Protein AF-A0A8R2A845-F1 (afdb_monomer_lite)

Radius of gyration: 27.06 Å; chains: 1; bounding box: 61×34×102 Å

Foldseek 3Di:
DPPPDDQDLVVLLVVLVVLLVPDDDDDPCRSVVSSLVSLVVNCVRHVDLSSVVSSLVVLLVQLLPDDPPPVVSVVVSLVSVVVCLVVVSDDLVSLLSQLVRHDDPSNVVSLVSSCVSCVPDQVSLLSVLVVCLVVVVPVVSLVSCVVCQLPHDLVSLVVNCVSCLPPPCNVVSVCQQQVDPRRHDPVSCVVCLLSSLVCCVVPPNLVVSVVSLVVNCVVDPDDPVSVVSNVVSVVVVVVVVVVVVVVVVD

Structure (mmCIF, N/CA/C/O backbone):
data_AF-A0A8R2A845-F1
#
_entry.id   AF-A0A8R2A845-F1
#
loop_
_atom_site.group_PDB
_atom_site.id
_atom_site.type_symbol
_atom_site.label_atom_id
_atom_site.label_alt_id
_atom_site.label_comp_id
_atom_site.label_asym_id
_atom_site.label_entity_id
_atom_site.label_seq_id
_atom_site.pdbx_PDB_ins_code
_atom_site.Cartn_x
_atom_site.Cartn_y
_atom_site.Cartn_z
_atom_site.occupancy
_atom_site.B_iso_or_equiv
_atom_site.auth_seq_id
_atom_site.auth_comp_id
_atom_site.auth_asym_id
_atom_site.auth_atom_id
_atom_site.pdbx_PDB_model_num
ATOM 1 N N . MET A 1 1 ? 22.665 -6.013 -47.389 1.00 37.16 1 MET A N 1
ATOM 2 C CA . MET A 1 1 ? 22.831 -7.060 -46.359 1.00 37.16 1 MET A CA 1
ATOM 3 C C . MET A 1 1 ? 21.765 -6.834 -45.305 1.00 37.16 1 MET A C 1
ATOM 5 O O . MET A 1 1 ? 21.746 -5.760 -44.722 1.00 37.16 1 MET A O 1
ATOM 9 N N . SER A 1 2 ? 20.841 -7.778 -45.124 1.00 41.34 2 SER A N 1
ATOM 10 C CA . SER A 1 2 ? 19.852 -7.715 -44.044 1.00 41.34 2 SER A CA 1
ATOM 11 C C . SER A 1 2 ? 20.562 -8.061 -42.739 1.00 41.34 2 SER A C 1
ATOM 13 O O . SER A 1 2 ? 20.781 -9.235 -42.458 1.00 41.34 2 SER A O 1
ATOM 15 N N . THR A 1 3 ? 20.988 -7.061 -41.967 1.00 52.97 3 THR A N 1
ATOM 16 C CA . THR A 1 3 ? 21.419 -7.285 -40.585 1.00 52.97 3 THR A CA 1
ATOM 17 C C . THR A 1 3 ? 20.188 -7.681 -39.781 1.00 52.97 3 THR A C 1
ATOM 19 O O . THR A 1 3 ? 19.410 -6.827 -39.362 1.00 52.97 3 THR A O 1
ATOM 22 N N . THR A 1 4 ? 19.964 -8.983 -39.610 1.00 71.25 4 THR A N 1
ATOM 23 C CA . THR A 1 4 ? 18.983 -9.494 -38.652 1.00 71.25 4 THR A CA 1
ATOM 24 C C . THR A 1 4 ? 19.475 -9.138 -37.259 1.00 71.25 4 THR A C 1
ATOM 26 O O . THR A 1 4 ? 20.394 -9.765 -36.733 1.00 71.25 4 THR A O 1
ATOM 29 N N . PHE A 1 5 ? 18.909 -8.076 -36.694 1.00 76.75 5 PHE A N 1
ATOM 30 C CA . PHE A 1 5 ? 19.154 -7.706 -35.308 1.00 76.75 5 PHE A CA 1
ATOM 31 C C . PHE A 1 5 ? 18.652 -8.816 -34.379 1.00 76.75 5 PHE A C 1
ATOM 33 O O . PHE A 1 5 ? 17.648 -9.468 -34.671 1.00 76.75 5 PHE A O 1
ATOM 40 N N . ASN A 1 6 ? 19.362 -9.040 -33.269 1.00 83.00 6 ASN A N 1
ATOM 41 C CA . ASN A 1 6 ? 18.957 -10.040 -32.287 1.00 83.00 6 ASN A CA 1
ATOM 42 C C . ASN A 1 6 ? 17.625 -9.619 -31.646 1.00 83.00 6 ASN A C 1
ATOM 44 O O . ASN A 1 6 ? 17.501 -8.490 -31.172 1.00 83.00 6 ASN A O 1
ATOM 48 N N . MET A 1 7 ? 16.644 -10.520 -31.649 1.00 89.31 7 MET A N 1
ATOM 49 C CA . MET A 1 7 ? 15.300 -10.276 -31.120 1.00 89.31 7 MET A CA 1
ATOM 50 C C . MET A 1 7 ? 15.120 -10.756 -29.671 1.00 89.31 7 MET A C 1
ATOM 52 O O . MET A 1 7 ? 14.047 -10.568 -29.109 1.00 89.31 7 MET A O 1
ATOM 56 N N . ASP A 1 8 ? 16.139 -11.370 -29.060 1.00 91.75 8 ASP A N 1
ATOM 57 C CA . ASP A 1 8 ? 16.085 -11.873 -27.682 1.00 91.75 8 ASP A CA 1
ATOM 58 C C . ASP A 1 8 ? 16.252 -10.732 -26.652 1.00 91.75 8 ASP A C 1
ATOM 60 O O . ASP A 1 8 ? 17.321 -10.109 -26.596 1.00 91.75 8 ASP A O 1
ATOM 64 N N . PRO A 1 9 ? 15.250 -10.462 -25.790 1.00 92.50 9 PRO A N 1
ATOM 65 C CA . PRO A 1 9 ? 15.367 -9.478 -24.715 1.00 92.50 9 PRO A CA 1
ATOM 66 C C . PRO A 1 9 ? 16.531 -9.739 -23.746 1.00 92.50 9 PRO A C 1
ATOM 68 O O . PRO A 1 9 ? 17.098 -8.790 -23.205 1.00 92.50 9 PRO A O 1
ATOM 71 N N . ASN A 1 10 ? 16.917 -11.000 -23.511 1.00 94.00 10 ASN A N 1
ATOM 72 C CA . ASN A 1 10 ? 18.005 -11.348 -22.585 1.00 94.00 10 ASN A CA 1
ATOM 73 C C . ASN A 1 10 ? 19.375 -10.914 -23.106 1.00 94.00 10 ASN A C 1
ATOM 75 O O . ASN A 1 10 ? 20.225 -10.473 -22.326 1.00 94.00 10 ASN A O 1
ATOM 79 N N . TYR A 1 11 ? 19.578 -11.000 -24.422 1.00 93.94 11 TYR A N 1
ATOM 80 C CA . TYR A 1 11 ? 20.783 -10.498 -25.071 1.00 93.94 11 TYR A CA 1
ATOM 81 C C . TYR A 1 11 ? 20.948 -8.995 -24.820 1.00 93.94 11 TYR A C 1
ATOM 83 O O . TYR A 1 11 ? 21.999 -8.546 -24.359 1.00 93.94 11 TYR A O 1
ATOM 91 N N . TRP A 1 12 ? 19.888 -8.223 -25.068 1.00 94.81 12 TRP A N 1
ATOM 92 C CA . TRP A 1 12 ? 19.902 -6.771 -24.903 1.00 94.81 12 TRP A CA 1
ATOM 93 C C . TRP A 1 12 ? 20.046 -6.329 -23.448 1.00 94.81 12 TRP A C 1
ATOM 95 O O . TRP A 1 12 ? 20.770 -5.377 -23.167 1.00 94.81 12 TRP A O 1
ATOM 105 N N . ASP A 1 13 ? 19.390 -7.029 -22.528 1.00 94.31 13 ASP A N 1
ATOM 106 C CA . ASP A 1 13 ? 19.486 -6.805 -21.084 1.00 94.31 13 ASP A CA 1
ATOM 107 C C . ASP A 1 13 ? 20.910 -7.031 -20.574 1.00 94.31 13 ASP A C 1
ATOM 109 O O . ASP A 1 13 ? 21.488 -6.152 -19.939 1.00 94.31 13 ASP A O 1
ATOM 113 N N . THR A 1 14 ? 21.532 -8.148 -20.961 1.00 93.81 14 THR A N 1
A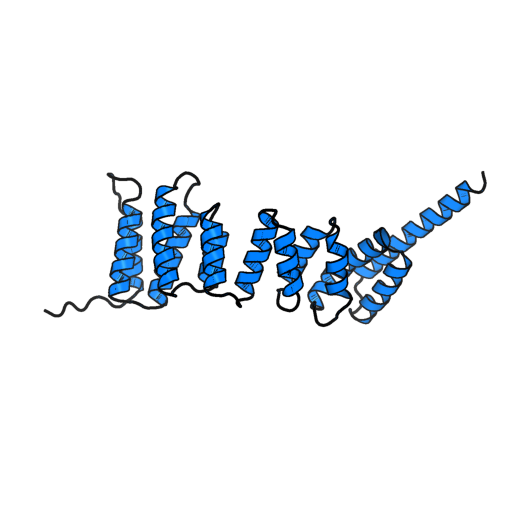TOM 114 C CA . THR A 1 14 ? 22.938 -8.436 -20.635 1.00 93.81 14 THR A CA 1
ATOM 115 C C . THR A 1 14 ? 23.862 -7.349 -21.178 1.00 93.81 14 THR A C 1
ATOM 117 O O . THR A 1 14 ? 24.721 -6.837 -20.460 1.00 93.81 14 THR A O 1
ATOM 120 N N . LEU A 1 15 ? 23.661 -6.950 -22.436 1.00 93.44 15 LEU A N 1
ATOM 121 C CA . LEU A 1 15 ? 24.463 -5.915 -23.079 1.00 93.44 15 LEU A CA 1
ATOM 122 C C . LEU A 1 15 ? 24.318 -4.566 -22.361 1.00 93.44 15 LEU A C 1
ATOM 124 O O . LEU A 1 15 ? 25.320 -3.911 -22.089 1.00 93.44 15 LEU A O 1
ATOM 128 N N . ALA A 1 16 ? 23.098 -4.167 -21.999 1.00 93.00 16 ALA A N 1
ATOM 129 C CA . ALA A 1 16 ? 22.850 -2.926 -21.273 1.00 93.00 16 ALA A CA 1
ATOM 130 C C . ALA A 1 16 ? 23.401 -2.952 -19.839 1.00 93.00 16 ALA A C 1
ATOM 132 O O . ALA A 1 16 ? 23.890 -1.931 -19.355 1.00 93.00 16 ALA A O 1
ATOM 133 N N . ILE A 1 17 ? 23.332 -4.095 -19.152 1.00 92.50 17 ILE A N 1
ATOM 134 C CA . ILE A 1 17 ? 23.880 -4.265 -17.801 1.00 92.50 17 ILE A CA 1
ATOM 135 C C . ILE A 1 17 ? 25.410 -4.194 -17.820 1.00 92.50 17 ILE A C 1
ATOM 137 O O . ILE A 1 17 ? 25.988 -3.563 -16.938 1.00 92.50 17 ILE A O 1
ATOM 141 N N . ASN A 1 18 ? 26.073 -4.770 -18.824 1.00 91.62 18 ASN A N 1
ATOM 142 C CA . ASN A 1 18 ? 27.533 -4.715 -18.933 1.00 91.62 18 ASN A CA 1
ATOM 143 C C . ASN A 1 18 ? 28.055 -3.270 -18.992 1.00 91.62 18 ASN A C 1
ATOM 145 O O . ASN A 1 18 ? 29.038 -2.955 -18.326 1.00 91.62 18 ASN A O 1
ATOM 149 N N . GLU A 1 19 ? 27.340 -2.365 -19.672 1.00 89.81 19 GLU A N 1
ATOM 150 C CA . GLU A 1 19 ? 27.679 -0.932 -19.716 1.00 89.81 19 GLU A CA 1
ATOM 151 C C . GLU A 1 19 ? 27.693 -0.270 -18.322 1.00 89.81 19 GLU A C 1
ATOM 153 O O . GLU A 1 19 ? 28.377 0.734 -18.122 1.00 89.81 19 GLU A O 1
ATOM 158 N N . LEU A 1 20 ? 26.957 -0.813 -17.337 1.00 85.75 20 LEU A N 1
ATOM 159 C CA . LEU A 1 20 ? 26.978 -0.304 -15.960 1.00 85.75 20 LEU A CA 1
ATOM 160 C C . LEU A 1 20 ? 28.299 -0.604 -15.245 1.00 85.75 20 LEU A C 1
ATOM 162 O O . LEU A 1 20 ? 28.740 0.203 -14.422 1.00 85.75 20 LEU A O 1
ATOM 166 N N . PHE A 1 21 ? 28.912 -1.746 -15.558 1.00 82.75 21 PHE A N 1
ATOM 167 C CA . PHE A 1 21 ? 30.092 -2.279 -14.875 1.00 82.75 21 PHE A CA 1
ATOM 168 C C . PHE A 1 21 ? 31.396 -2.061 -15.643 1.00 82.75 21 PHE A C 1
ATOM 170 O O . PHE A 1 21 ? 32.467 -2.348 -15.109 1.00 82.75 21 PHE A O 1
ATOM 177 N N . GLU A 1 22 ? 31.333 -1.533 -16.867 1.00 77.81 22 GLU A N 1
ATOM 178 C CA . GLU A 1 22 ? 32.538 -1.152 -17.593 1.00 77.81 22 GLU A CA 1
ATOM 179 C C . GLU A 1 22 ? 33.336 -0.089 -16.817 1.00 77.81 22 GLU A C 1
ATOM 181 O O . GLU A 1 22 ? 32.774 0.936 -16.406 1.00 77.81 22 GLU A O 1
ATOM 186 N N . PRO A 1 23 ? 34.655 -0.276 -16.634 1.00 69.81 23 PRO A N 1
ATOM 187 C CA . PRO A 1 23 ? 35.500 0.735 -16.020 1.00 69.81 23 PRO A CA 1
ATOM 188 C C . PRO A 1 23 ? 35.608 1.949 -16.953 1.00 69.81 23 PRO A C 1
ATOM 190 O O . PRO A 1 23 ? 36.359 1.939 -17.924 1.00 69.81 23 PRO A O 1
ATOM 193 N N . ASN A 1 24 ? 34.852 3.011 -16.663 1.00 61.06 24 ASN A N 1
ATOM 194 C CA . ASN A 1 24 ? 34.999 4.310 -17.320 1.00 61.06 24 ASN A CA 1
ATOM 195 C C . ASN A 1 24 ? 35.570 5.328 -16.331 1.00 61.06 24 ASN A C 1
ATOM 197 O O . ASN A 1 24 ? 35.021 5.550 -15.255 1.00 61.06 24 ASN A O 1
ATOM 201 N N . PHE A 1 25 ? 36.666 5.973 -16.730 1.00 56.97 25 PHE A N 1
ATOM 202 C CA . PHE A 1 25 ? 37.476 6.833 -15.861 1.00 56.97 25 PHE A CA 1
ATOM 203 C C . PHE A 1 25 ? 37.201 8.338 -16.027 1.00 56.97 25 PHE A C 1
ATOM 205 O O . PHE A 1 25 ? 37.890 9.147 -15.415 1.00 56.97 25 PHE A O 1
ATOM 212 N N . THR A 1 26 ? 36.235 8.737 -16.866 1.00 63.75 26 THR A N 1
ATOM 213 C CA . THR A 1 26 ? 36.212 10.113 -17.407 1.00 63.75 26 THR A CA 1
ATOM 214 C C . THR A 1 26 ? 35.042 10.989 -16.945 1.00 63.75 26 THR A C 1
ATOM 216 O O . THR A 1 26 ? 35.249 12.183 -16.753 1.00 63.75 26 THR A O 1
ATOM 219 N N . TYR A 1 27 ? 33.831 10.449 -16.733 1.00 67.38 27 TYR A N 1
ATOM 220 C CA . TYR A 1 27 ? 32.652 11.260 -16.371 1.00 67.38 27 TYR A CA 1
ATOM 221 C C . TYR A 1 27 ? 31.721 10.572 -15.357 1.00 67.38 27 TYR A C 1
ATOM 223 O O . TYR A 1 27 ? 31.360 9.406 -15.558 1.00 67.38 27 TYR A O 1
ATOM 231 N N . PRO A 1 28 ? 31.247 11.290 -14.315 1.00 68.12 28 PRO A N 1
ATOM 232 C CA . PRO A 1 28 ? 30.206 10.790 -13.420 1.00 68.12 28 PRO A CA 1
ATOM 233 C C . PRO A 1 28 ? 28.950 10.375 -14.202 1.00 68.12 28 PRO A C 1
ATOM 235 O O . PRO A 1 28 ? 28.486 11.105 -15.073 1.00 68.12 28 PRO A O 1
ATOM 238 N N . ASN A 1 29 ? 28.372 9.216 -13.873 1.00 77.69 29 ASN A N 1
ATOM 239 C CA . ASN A 1 29 ? 27.140 8.664 -14.467 1.00 77.69 29 ASN A CA 1
ATOM 240 C C . ASN A 1 29 ? 27.208 8.227 -15.946 1.00 77.69 29 ASN A C 1
ATOM 242 O O . ASN A 1 29 ? 26.183 7.799 -16.480 1.00 77.69 29 ASN A O 1
ATOM 246 N N . MET A 1 30 ? 28.372 8.258 -16.608 1.00 82.94 30 MET A N 1
ATOM 247 C CA . MET A 1 30 ? 28.499 7.850 -18.021 1.00 82.94 30 MET A CA 1
ATOM 248 C C . MET A 1 30 ? 28.005 6.419 -18.273 1.00 82.94 30 MET A C 1
ATOM 250 O O . MET A 1 30 ? 27.293 6.163 -19.241 1.00 82.94 30 MET A O 1
ATOM 254 N N . ASN A 1 31 ? 28.315 5.502 -17.358 1.00 87.19 31 ASN A N 1
ATOM 255 C CA . ASN A 1 31 ? 27.866 4.109 -17.409 1.00 87.19 31 ASN A CA 1
ATOM 256 C C . ASN A 1 31 ? 26.335 3.988 -17.417 1.00 87.19 31 ASN A C 1
ATOM 258 O O . ASN A 1 31 ? 25.767 3.160 -18.124 1.00 87.19 31 ASN A O 1
ATOM 262 N N . ILE A 1 32 ? 25.645 4.866 -16.685 1.00 87.38 32 ILE A N 1
ATOM 263 C CA . ILE A 1 32 ? 24.180 4.892 -16.638 1.00 87.38 32 ILE A CA 1
ATOM 264 C C . ILE A 1 32 ? 23.626 5.406 -17.962 1.00 87.38 32 ILE A C 1
ATOM 266 O O . ILE A 1 32 ? 22.699 4.813 -18.498 1.00 87.38 32 ILE A O 1
ATOM 270 N N . ILE A 1 33 ? 24.217 6.460 -18.528 1.00 87.75 33 ILE A N 1
ATOM 271 C CA . ILE A 1 33 ? 23.816 6.984 -19.841 1.00 87.75 33 ILE A CA 1
ATOM 272 C C . ILE A 1 33 ? 23.993 5.914 -20.924 1.00 87.75 33 ILE A C 1
ATOM 274 O O . ILE A 1 33 ? 23.087 5.707 -21.731 1.00 87.75 33 ILE A O 1
ATOM 278 N N . LYS A 1 34 ? 25.123 5.199 -20.923 1.00 89.12 34 LYS A N 1
ATOM 279 C CA . LYS A 1 34 ? 25.381 4.091 -21.851 1.00 89.12 34 LYS A CA 1
ATOM 280 C C . LYS A 1 34 ? 24.360 2.967 -21.679 1.00 89.12 34 LYS A C 1
ATOM 282 O O . LYS A 1 34 ? 23.721 2.581 -22.653 1.00 89.12 34 LYS A O 1
ATOM 287 N N . CYS A 1 35 ? 24.124 2.523 -20.445 1.00 91.62 35 CYS A N 1
ATOM 288 C CA . CYS A 1 35 ? 23.104 1.527 -20.117 1.00 91.62 35 CYS A CA 1
ATOM 289 C C . CYS A 1 35 ? 21.711 1.935 -20.632 1.00 91.62 35 CYS A C 1
ATOM 291 O O . CYS A 1 35 ? 21.065 1.184 -21.362 1.00 91.62 35 CYS A O 1
ATOM 293 N N . LEU A 1 36 ? 21.276 3.163 -20.330 1.00 90.88 36 LEU A N 1
ATOM 294 C CA . LEU A 1 36 ? 20.016 3.734 -20.812 1.00 90.88 36 LEU A CA 1
ATOM 295 C C . LEU A 1 36 ? 19.948 3.761 -22.342 1.00 90.88 36 LEU A C 1
ATOM 297 O O . LEU A 1 36 ? 18.925 3.406 -22.923 1.00 90.88 36 LEU A O 1
ATOM 301 N N . SER A 1 37 ? 21.035 4.166 -23.000 1.00 91.06 37 SER A N 1
ATOM 302 C CA . SER A 1 37 ? 21.136 4.197 -24.459 1.00 91.06 37 SER A CA 1
ATOM 303 C C . SER A 1 37 ? 20.963 2.803 -25.066 1.00 91.06 37 SER A C 1
ATOM 305 O O . SER A 1 37 ? 20.208 2.642 -26.024 1.00 91.06 37 SER A O 1
ATOM 307 N N . ARG A 1 38 ? 21.570 1.769 -24.466 1.00 93.75 38 ARG A N 1
ATOM 308 C CA . ARG A 1 38 ? 21.403 0.377 -24.910 1.00 93.75 38 ARG A CA 1
ATOM 309 C C . ARG A 1 38 ? 19.982 -0.129 -24.744 1.00 93.75 38 ARG A C 1
ATOM 311 O O . ARG A 1 38 ? 19.465 -0.730 -25.679 1.00 93.75 38 ARG A O 1
ATOM 318 N N . TYR A 1 39 ? 19.329 0.162 -23.620 1.00 94.44 39 TYR A N 1
ATOM 319 C CA . TYR A 1 39 ? 17.913 -0.167 -23.449 1.00 94.44 39 TYR A CA 1
ATOM 320 C C . TYR A 1 39 ? 17.028 0.554 -24.466 1.00 94.44 39 TYR A C 1
ATOM 322 O O . TYR A 1 39 ? 16.158 -0.067 -25.069 1.00 94.44 39 TYR A O 1
ATOM 330 N N . ASN A 1 40 ? 17.266 1.842 -24.715 1.00 91.38 40 ASN A N 1
ATOM 331 C CA . ASN A 1 40 ? 16.509 2.589 -25.717 1.00 91.38 40 ASN A CA 1
ATOM 332 C C . ASN A 1 40 ? 16.720 2.027 -27.129 1.00 91.38 40 ASN A C 1
ATOM 334 O O . ASN A 1 40 ? 15.749 1.886 -27.866 1.00 91.38 40 ASN A O 1
ATOM 338 N N . ALA A 1 41 ? 17.951 1.656 -27.492 1.00 91.56 41 ALA A N 1
ATOM 339 C CA . ALA A 1 41 ? 18.246 0.994 -28.761 1.00 91.56 41 ALA A CA 1
ATOM 340 C C . ALA A 1 41 ? 17.563 -0.380 -28.861 1.00 91.56 41 ALA A C 1
ATOM 342 O O . ALA A 1 41 ? 16.961 -0.688 -29.887 1.00 91.56 41 ALA A O 1
ATOM 343 N N . ALA A 1 42 ? 17.590 -1.168 -27.783 1.00 92.69 42 ALA A N 1
ATOM 344 C CA . ALA A 1 42 ? 16.895 -2.447 -27.707 1.00 92.69 42 ALA A CA 1
ATOM 345 C C . ALA A 1 42 ? 15.392 -2.281 -27.940 1.00 92.69 42 ALA A C 1
ATOM 347 O O . ALA A 1 42 ? 14.813 -3.018 -28.723 1.00 92.69 42 ALA A O 1
ATOM 348 N N . LEU A 1 43 ? 14.766 -1.270 -27.335 1.00 91.88 43 LEU A N 1
ATOM 349 C CA . LEU A 1 43 ? 13.336 -0.992 -27.485 1.00 91.88 43 LEU A CA 1
ATOM 350 C C . LEU A 1 43 ? 12.930 -0.501 -28.881 1.00 91.88 43 LEU A C 1
ATOM 352 O O . LEU A 1 43 ? 11.745 -0.529 -29.198 1.00 91.88 43 LEU A O 1
ATOM 356 N N . LEU A 1 44 ? 13.872 -0.055 -29.720 1.00 91.12 44 LEU A N 1
ATOM 357 C CA . LEU A 1 44 ? 13.598 0.221 -31.137 1.00 91.12 44 LEU A CA 1
ATOM 358 C C . LEU A 1 44 ? 13.503 -1.064 -31.975 1.00 91.12 44 LEU A C 1
ATOM 360 O O . LEU A 1 44 ? 12.952 -1.031 -33.071 1.00 91.12 44 LEU A O 1
ATOM 364 N N . ILE A 1 45 ? 14.048 -2.174 -31.472 1.00 90.50 45 ILE A N 1
ATOM 365 C CA . ILE A 1 45 ? 14.151 -3.457 -32.179 1.00 90.50 45 ILE A CA 1
ATOM 366 C C . ILE A 1 45 ? 13.179 -4.480 -31.571 1.00 90.50 45 ILE A C 1
ATOM 368 O O . ILE A 1 45 ? 12.447 -5.151 -32.291 1.00 90.50 45 ILE A O 1
ATOM 372 N N . VAL A 1 46 ? 13.145 -4.565 -30.240 1.00 91.06 46 VAL A N 1
ATOM 373 C CA . VAL A 1 46 ? 12.416 -5.542 -29.425 1.00 91.06 46 VAL A CA 1
ATOM 374 C C . VAL A 1 46 ? 11.487 -4.805 -28.448 1.00 91.06 46 VAL A C 1
ATOM 376 O O . VAL A 1 46 ? 11.694 -4.807 -27.234 1.00 91.06 46 VAL A O 1
ATOM 379 N N . ASP A 1 47 ? 10.449 -4.136 -28.966 1.00 89.88 47 ASP A N 1
ATOM 380 C CA . ASP A 1 47 ? 9.426 -3.464 -28.138 1.00 89.88 47 ASP A CA 1
ATOM 381 C C . ASP A 1 47 ? 8.421 -4.471 -27.549 1.00 89.88 47 ASP A C 1
ATOM 383 O O . ASP A 1 47 ? 7.249 -4.526 -27.929 1.00 89.88 47 ASP A O 1
ATOM 387 N N . THR A 1 48 ? 8.883 -5.295 -26.609 1.00 90.31 48 THR A N 1
ATOM 388 C CA . THR A 1 48 ? 8.056 -6.282 -25.903 1.00 90.31 48 THR A CA 1
ATOM 389 C C . THR A 1 48 ? 7.905 -5.929 -24.426 1.00 90.31 48 THR A C 1
ATOM 391 O O . THR A 1 48 ? 8.746 -5.249 -23.834 1.00 90.31 48 THR A O 1
ATOM 394 N N . ASN A 1 49 ? 6.840 -6.428 -23.789 1.00 87.94 49 ASN A N 1
ATOM 395 C CA . ASN A 1 49 ? 6.643 -6.264 -22.343 1.00 87.94 49 ASN A CA 1
ATOM 396 C C . ASN A 1 49 ? 7.806 -6.858 -21.536 1.00 87.94 49 ASN A C 1
ATOM 398 O O . ASN A 1 49 ? 8.177 -6.309 -20.504 1.00 87.94 49 ASN A O 1
ATOM 402 N N . GLU A 1 50 ? 8.407 -7.949 -22.014 1.00 91.69 50 GLU A N 1
ATOM 403 C CA . GLU A 1 50 ? 9.583 -8.547 -21.382 1.00 91.69 50 GLU A CA 1
ATOM 404 C C . GLU A 1 50 ? 10.784 -7.592 -21.397 1.00 91.69 50 GLU A C 1
ATOM 406 O O . GLU A 1 50 ? 11.416 -7.386 -20.359 1.00 91.69 50 GLU A O 1
ATOM 411 N N . MET A 1 51 ? 11.059 -6.949 -22.539 1.00 93.31 51 MET A N 1
ATOM 412 C CA . MET A 1 51 ? 12.151 -5.980 -22.655 1.00 93.31 51 MET A CA 1
ATOM 413 C C . MET A 1 51 ? 11.922 -4.760 -21.752 1.00 93.31 51 MET A C 1
ATOM 415 O O . MET A 1 51 ? 12.842 -4.309 -21.065 1.00 93.31 51 MET A O 1
ATOM 419 N N . TRP A 1 52 ? 10.682 -4.264 -21.678 1.00 91.31 52 TRP A N 1
ATOM 420 C CA . TRP A 1 52 ? 10.310 -3.198 -20.743 1.00 91.31 52 TRP A CA 1
ATOM 421 C C . TRP A 1 52 ? 10.473 -3.616 -19.282 1.00 91.31 52 TRP A C 1
ATOM 423 O O . TRP A 1 52 ? 11.030 -2.848 -18.501 1.00 91.31 52 TRP A O 1
ATOM 433 N N . ASN A 1 53 ? 10.049 -4.824 -18.906 1.00 90.38 53 ASN A N 1
ATOM 434 C CA . ASN A 1 53 ? 10.203 -5.327 -17.540 1.00 90.38 53 ASN A CA 1
ATOM 435 C C . ASN A 1 53 ? 11.679 -5.371 -17.128 1.00 90.38 53 ASN A C 1
ATOM 437 O O . ASN A 1 53 ? 12.022 -4.928 -16.031 1.00 90.38 53 ASN A O 1
ATOM 441 N N . LYS A 1 54 ? 12.561 -5.858 -18.008 1.00 92.75 54 LYS A N 1
ATOM 442 C CA . LYS A 1 54 ? 14.016 -5.892 -17.785 1.00 92.75 54 LYS A CA 1
ATOM 443 C C . LYS A 1 54 ? 14.588 -4.488 -17.600 1.00 92.75 54 LYS A C 1
ATOM 445 O O . LYS A 1 54 ? 15.217 -4.200 -16.579 1.00 92.75 54 LYS A O 1
ATOM 450 N N . TYR A 1 55 ? 14.256 -3.587 -18.524 1.00 92.56 55 TYR A N 1
ATOM 451 C CA . TYR A 1 55 ? 14.664 -2.187 -18.467 1.00 92.56 55 TYR A CA 1
ATOM 452 C C . TYR A 1 55 ? 14.245 -1.514 -17.154 1.00 92.56 55 TYR A C 1
ATOM 454 O O . TYR A 1 55 ? 15.080 -0.968 -16.430 1.00 92.56 55 TYR A O 1
ATOM 462 N N . LEU A 1 56 ? 12.962 -1.601 -16.804 1.00 90.50 56 LEU A N 1
ATOM 463 C CA . LEU A 1 56 ? 12.396 -0.970 -15.612 1.00 90.50 56 LEU A CA 1
ATOM 464 C C . LEU A 1 56 ? 12.930 -1.587 -14.320 1.00 90.50 56 LEU A C 1
ATOM 466 O O . LEU A 1 56 ? 13.205 -0.857 -13.370 1.00 90.50 56 LEU A O 1
ATOM 470 N N . THR A 1 57 ? 13.140 -2.905 -14.288 1.00 90.88 57 THR A N 1
ATOM 471 C CA . THR A 1 57 ? 13.753 -3.587 -13.139 1.00 90.88 57 THR A CA 1
ATOM 472 C C . THR A 1 57 ? 15.155 -3.050 -12.874 1.00 90.88 57 THR A C 1
ATOM 474 O O . THR A 1 57 ? 15.503 -2.759 -11.728 1.00 90.88 57 THR A O 1
ATOM 477 N N . THR A 1 58 ? 15.954 -2.865 -13.925 1.00 91.12 58 THR A N 1
ATOM 478 C CA . THR A 1 58 ? 17.289 -2.270 -13.800 1.00 91.12 58 THR A CA 1
ATOM 479 C C . THR A 1 58 ? 17.213 -0.818 -13.331 1.00 91.12 58 THR A C 1
ATOM 481 O O . THR A 1 58 ? 17.964 -0.428 -12.437 1.00 91.12 58 THR A O 1
ATOM 484 N N . MET A 1 59 ? 16.264 -0.028 -13.845 1.00 90.69 59 MET A N 1
ATOM 485 C CA . MET A 1 59 ? 16.069 1.355 -13.395 1.00 90.69 59 MET A CA 1
ATOM 486 C C . MET A 1 59 ? 15.707 1.446 -11.912 1.00 90.69 59 MET A C 1
ATOM 488 O O . MET A 1 59 ? 16.269 2.281 -11.204 1.00 90.69 59 MET A O 1
ATOM 492 N N . VAL A 1 60 ? 14.826 0.572 -11.415 1.00 87.44 60 VAL A N 1
ATOM 493 C CA . VAL A 1 60 ? 14.469 0.572 -9.990 1.00 87.44 60 VAL A CA 1
ATOM 494 C C . VAL A 1 60 ? 15.680 0.224 -9.130 1.00 87.44 60 VAL A C 1
ATOM 496 O O . VAL A 1 60 ? 15.958 0.949 -8.181 1.00 87.44 60 VAL A O 1
ATOM 499 N N . LYS A 1 61 ? 16.465 -0.799 -9.498 1.00 87.50 61 LYS A N 1
ATOM 500 C CA . LYS A 1 61 ? 17.712 -1.136 -8.784 1.00 87.50 61 LYS A CA 1
ATOM 501 C C . LYS A 1 61 ? 18.671 0.054 -8.710 1.00 87.50 61 LYS A C 1
ATOM 503 O O . LYS A 1 61 ? 19.275 0.298 -7.668 1.00 87.50 61 LYS A O 1
ATOM 508 N N . LEU A 1 62 ? 18.804 0.811 -9.801 1.00 87.00 62 LEU A N 1
ATOM 509 C CA . LEU A 1 62 ? 19.656 1.999 -9.833 1.00 87.00 62 LEU A CA 1
ATOM 510 C C . LEU A 1 62 ? 19.143 3.122 -8.921 1.00 87.00 62 LEU A C 1
ATOM 512 O O . LEU A 1 62 ? 19.973 3.815 -8.333 1.00 87.00 62 LEU A O 1
ATOM 516 N N . ILE A 1 63 ? 17.820 3.286 -8.791 1.00 86.12 63 ILE A N 1
ATOM 517 C CA . ILE A 1 63 ? 17.196 4.230 -7.849 1.00 86.12 63 ILE A CA 1
ATOM 518 C C . ILE A 1 63 ? 17.431 3.775 -6.407 1.00 86.12 63 ILE A C 1
ATOM 520 O O . ILE A 1 63 ? 17.900 4.572 -5.601 1.00 86.12 63 ILE A O 1
ATOM 524 N N . SER A 1 64 ? 17.163 2.506 -6.085 1.00 82.69 64 SER A N 1
ATOM 525 C CA . SER A 1 64 ? 17.332 1.961 -4.729 1.00 82.69 64 SER A CA 1
ATOM 526 C C . SER A 1 64 ? 18.769 2.096 -4.224 1.00 82.69 64 SER A C 1
ATOM 528 O O . SER A 1 64 ? 18.993 2.366 -3.046 1.00 82.69 64 SER A O 1
ATOM 530 N N . ASN A 1 65 ? 19.742 1.930 -5.123 1.00 80.75 65 ASN A N 1
ATOM 531 C CA . ASN A 1 65 ? 21.166 2.038 -4.812 1.00 80.75 65 ASN A CA 1
ATOM 532 C C . ASN A 1 65 ? 21.687 3.482 -4.831 1.00 80.75 65 ASN A C 1
ATOM 534 O O . ASN A 1 65 ? 22.856 3.703 -4.520 1.00 80.75 65 ASN A O 1
ATOM 538 N N . ALA A 1 66 ? 20.880 4.460 -5.251 1.00 75.88 66 ALA A N 1
ATOM 539 C CA . ALA A 1 66 ? 21.325 5.841 -5.330 1.00 75.88 66 ALA A CA 1
ATOM 540 C C . ALA A 1 66 ? 21.349 6.498 -3.946 1.00 75.88 66 ALA A C 1
ATOM 542 O O . ALA A 1 66 ? 20.353 6.524 -3.217 1.00 75.88 66 ALA A O 1
ATOM 543 N N . GLY A 1 67 ? 22.498 7.073 -3.591 1.00 66.31 67 GLY A N 1
ATOM 544 C CA . GLY A 1 67 ? 22.609 7.938 -2.422 1.00 66.31 67 GLY A CA 1
ATOM 545 C C . GLY A 1 67 ? 21.773 9.213 -2.585 1.00 66.31 67 GLY A C 1
ATOM 546 O O . GLY A 1 67 ? 21.479 9.651 -3.696 1.00 66.31 67 GLY A O 1
ATOM 547 N N . ILE A 1 68 ? 21.434 9.860 -1.466 1.00 60.44 68 ILE A N 1
ATOM 548 C CA . ILE A 1 68 ? 20.644 11.111 -1.442 1.00 60.44 68 ILE A CA 1
ATOM 549 C C . ILE A 1 68 ? 21.328 12.237 -2.251 1.00 60.44 68 ILE A C 1
ATOM 551 O O . ILE A 1 68 ? 20.662 13.132 -2.762 1.00 60.44 68 ILE A O 1
ATOM 555 N N . THR A 1 69 ? 22.652 12.178 -2.409 1.00 60.44 69 THR A N 1
ATOM 556 C CA . THR A 1 69 ? 23.468 13.162 -3.134 1.00 60.44 69 THR A CA 1
ATOM 557 C C . THR A 1 69 ? 23.550 12.917 -4.647 1.00 60.44 69 THR A C 1
ATOM 559 O O . THR A 1 69 ? 24.036 13.779 -5.378 1.00 60.44 69 THR A O 1
ATOM 562 N N . GLU A 1 70 ? 23.037 11.795 -5.164 1.00 78.25 70 GLU A N 1
ATOM 563 C CA . GLU A 1 70 ? 23.131 11.422 -6.585 1.00 78.25 70 GLU A CA 1
ATOM 564 C C . GLU A 1 70 ? 21.993 12.019 -7.443 1.00 78.25 70 GLU A C 1
ATOM 566 O O . GLU A 1 70 ? 21.402 11.354 -8.296 1.00 78.25 70 GLU A O 1
ATOM 571 N N . ILE A 1 71 ? 21.682 13.305 -7.241 1.00 76.56 71 ILE A N 1
ATOM 572 C CA . ILE A 1 71 ? 20.529 13.998 -7.852 1.00 76.56 71 ILE A CA 1
ATOM 573 C C . ILE A 1 71 ? 20.544 13.910 -9.386 1.00 76.56 71 ILE A C 1
ATOM 575 O O . ILE A 1 71 ? 19.517 13.642 -10.006 1.00 76.56 71 ILE A O 1
ATOM 579 N N . HIS A 1 72 ? 21.710 14.082 -10.013 1.00 76.75 72 HIS A N 1
ATOM 580 C CA . HIS A 1 72 ? 21.846 14.032 -11.474 1.00 76.75 72 HIS A CA 1
ATOM 581 C C . HIS A 1 72 ? 21.536 12.643 -12.049 1.00 76.75 72 HIS A C 1
ATOM 583 O O . HIS A 1 72 ? 20.858 12.526 -13.069 1.00 76.75 72 HIS A O 1
ATOM 589 N N . LYS A 1 73 ? 21.980 11.578 -11.372 1.00 81.81 73 LYS A N 1
ATOM 590 C CA . LYS A 1 73 ? 21.659 10.194 -11.742 1.00 81.81 73 LYS A CA 1
ATOM 591 C C . LYS A 1 73 ? 20.162 9.940 -11.632 1.00 81.81 73 LYS A C 1
ATOM 593 O O . LYS A 1 73 ? 19.551 9.405 -12.554 1.00 81.81 73 LYS A O 1
ATOM 598 N N . LEU A 1 74 ? 19.574 10.365 -10.519 1.00 84.00 74 LEU A N 1
ATOM 599 C CA . LEU A 1 74 ? 18.144 10.249 -10.270 1.00 84.00 74 LEU A CA 1
ATOM 600 C C . LEU A 1 74 ? 17.318 11.002 -11.327 1.00 84.00 74 LEU A C 1
ATOM 602 O O . LEU A 1 74 ? 16.326 10.464 -11.816 1.00 84.00 74 LEU A O 1
ATOM 606 N N . ALA A 1 75 ? 17.754 12.190 -11.756 1.00 85.94 75 ALA A N 1
ATOM 607 C CA . ALA A 1 75 ? 17.103 12.942 -12.828 1.00 85.94 75 ALA A CA 1
ATOM 608 C C . ALA A 1 75 ? 17.125 12.193 -14.175 1.00 85.94 75 ALA A C 1
ATOM 610 O O . ALA A 1 75 ? 16.087 12.083 -14.829 1.00 85.94 75 ALA A O 1
ATOM 611 N N . LEU A 1 76 ? 18.270 11.617 -14.565 1.00 84.75 76 LEU A N 1
ATOM 612 C CA . LEU A 1 76 ? 18.397 10.829 -15.803 1.00 84.75 76 LEU A CA 1
ATOM 613 C C . LEU A 1 76 ? 17.471 9.604 -15.809 1.00 84.75 76 LEU A C 1
ATOM 615 O O . LEU A 1 76 ? 16.784 9.328 -16.799 1.00 84.75 76 LEU A O 1
ATOM 619 N N . ILE A 1 77 ? 17.417 8.883 -14.686 1.00 87.62 77 ILE A N 1
ATOM 620 C CA . ILE A 1 77 ? 16.554 7.707 -14.545 1.00 87.62 77 ILE A CA 1
ATOM 621 C C . ILE A 1 77 ? 15.074 8.125 -14.556 1.00 87.62 77 ILE A C 1
ATOM 623 O O . ILE A 1 77 ? 14.259 7.489 -15.225 1.00 87.62 77 ILE A O 1
ATOM 627 N N . LYS A 1 78 ? 14.717 9.236 -13.896 1.00 90.25 78 LYS A N 1
ATOM 628 C CA . LYS A 1 78 ? 13.344 9.763 -13.894 1.00 90.25 78 LYS A CA 1
ATOM 629 C C . LYS A 1 78 ? 12.849 10.096 -15.301 1.00 90.25 78 LYS A C 1
ATOM 631 O O . LYS A 1 78 ? 11.728 9.723 -15.637 1.00 90.25 78 LYS A O 1
ATOM 636 N N . VAL A 1 79 ? 13.665 10.753 -16.132 1.00 88.62 79 VAL A N 1
ATOM 637 C CA . VAL A 1 79 ? 13.309 11.060 -17.534 1.00 88.62 79 VAL A CA 1
ATOM 638 C C . VAL A 1 79 ? 13.005 9.778 -18.310 1.00 88.62 79 VAL A C 1
ATOM 640 O O . VAL A 1 79 ? 12.006 9.695 -19.022 1.00 88.62 79 VAL A O 1
ATOM 643 N N . SER A 1 80 ? 13.827 8.752 -18.117 1.00 86.94 80 SER A N 1
ATOM 644 C CA . SER A 1 80 ? 13.653 7.449 -18.759 1.00 86.94 80 SER A CA 1
ATOM 645 C C . SER A 1 80 ? 12.338 6.767 -18.359 1.00 86.94 80 SER A C 1
ATOM 647 O O . SER A 1 80 ? 11.583 6.295 -19.211 1.00 86.94 80 SER A O 1
ATOM 649 N N . ILE A 1 81 ? 12.010 6.780 -17.065 1.00 92.06 81 ILE A N 1
ATOM 650 C CA . ILE A 1 81 ? 10.749 6.234 -16.544 1.00 92.06 81 ILE A CA 1
ATOM 651 C C . ILE A 1 81 ? 9.551 7.054 -17.030 1.00 92.06 81 ILE A C 1
ATOM 653 O O . ILE A 1 81 ? 8.521 6.484 -17.386 1.00 92.06 81 ILE A O 1
ATOM 657 N N . HIS A 1 82 ? 9.678 8.380 -17.104 1.00 93.12 82 HIS A N 1
ATOM 658 C CA . HIS A 1 82 ? 8.629 9.244 -17.640 1.00 93.12 82 HIS A CA 1
ATOM 659 C C . HIS A 1 82 ? 8.296 8.894 -19.097 1.00 93.12 82 HIS A C 1
ATOM 661 O O . HIS A 1 82 ? 7.125 8.815 -19.468 1.00 93.12 82 HIS A O 1
ATOM 667 N N . CYS A 1 83 ? 9.308 8.602 -19.920 1.00 89.00 83 CYS A N 1
ATOM 668 C CA . CYS A 1 83 ? 9.094 8.107 -21.280 1.00 89.00 83 CYS A CA 1
ATOM 6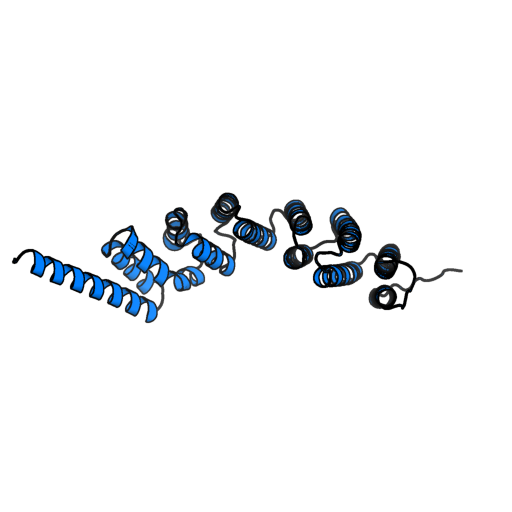69 C C . CYS A 1 83 ? 8.317 6.779 -21.290 1.00 89.00 83 CYS A C 1
ATOM 671 O O . CYS A 1 83 ? 7.401 6.613 -22.096 1.00 89.00 83 CYS A O 1
ATOM 673 N N . ALA A 1 84 ? 8.633 5.852 -20.379 1.00 91.50 84 ALA A N 1
ATOM 674 C CA . ALA A 1 84 ? 7.895 4.594 -20.229 1.00 91.50 84 ALA A CA 1
ATOM 675 C C . ALA A 1 84 ? 6.427 4.821 -19.817 1.00 91.50 84 ALA A C 1
ATOM 677 O O . ALA A 1 84 ? 5.523 4.179 -20.360 1.00 91.50 84 ALA A O 1
ATOM 678 N N . HIS A 1 85 ? 6.182 5.768 -18.903 1.00 94.06 85 HIS A N 1
ATOM 679 C CA . HIS A 1 85 ? 4.841 6.208 -18.510 1.00 94.06 85 HIS A CA 1
ATOM 680 C C . HIS A 1 85 ? 4.061 6.751 -19.714 1.00 94.06 85 HIS A C 1
ATOM 682 O O . HIS A 1 85 ? 2.971 6.260 -20.003 1.00 94.06 85 HIS A O 1
ATOM 688 N N . LYS A 1 86 ? 4.630 7.700 -20.473 1.00 93.50 86 LYS A N 1
ATOM 689 C CA . LYS A 1 86 ? 3.958 8.293 -21.643 1.00 93.50 86 LYS A CA 1
ATOM 690 C C . LYS A 1 86 ? 3.684 7.282 -22.757 1.00 93.50 86 LYS A C 1
ATOM 692 O O . LYS A 1 86 ? 2.692 7.415 -23.467 1.00 93.50 86 LYS A O 1
ATOM 697 N N . 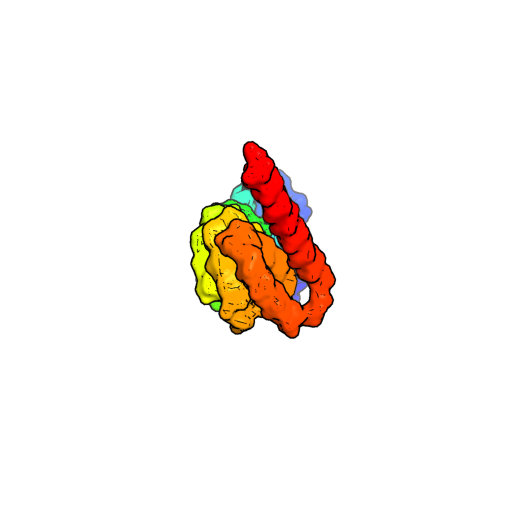LYS A 1 87 ? 4.494 6.225 -22.861 1.00 90.31 87 LYS A N 1
ATOM 698 C CA . LYS A 1 87 ? 4.253 5.082 -23.758 1.00 90.31 87 LYS A CA 1
ATOM 699 C C . LYS A 1 87 ? 3.271 4.037 -23.203 1.00 90.31 87 LYS A C 1
ATOM 701 O O . LYS A 1 87 ? 3.030 3.040 -23.877 1.00 90.31 87 LYS A O 1
ATOM 706 N N . LYS A 1 88 ? 2.710 4.239 -22.002 1.00 92.06 88 LYS A N 1
ATOM 707 C CA . LYS A 1 88 ? 1.799 3.308 -21.303 1.00 92.06 88 LYS A CA 1
ATOM 708 C C . LYS A 1 88 ? 2.398 1.913 -21.069 1.00 92.06 88 LYS A C 1
ATOM 710 O O . LYS A 1 88 ? 1.695 0.910 -21.137 1.00 92.06 88 LYS A O 1
ATOM 715 N N . LYS A 1 89 ? 3.705 1.841 -20.804 1.00 92.25 89 LYS A N 1
ATOM 716 C CA . LYS A 1 89 ? 4.429 0.572 -20.582 1.00 92.25 89 LYS A CA 1
ATOM 717 C C . LYS A 1 89 ? 4.616 0.237 -19.099 1.00 92.25 89 LYS A C 1
ATOM 719 O O . LYS A 1 89 ? 4.968 -0.887 -18.758 1.00 92.25 89 LYS A O 1
ATOM 724 N N . LEU A 1 90 ? 4.360 1.195 -18.206 1.00 92.69 90 LEU A N 1
ATOM 725 C CA . LEU A 1 90 ? 4.362 0.961 -16.763 1.00 92.69 90 LEU A CA 1
ATOM 726 C C . LEU A 1 90 ? 3.072 0.254 -16.339 1.00 92.69 90 LEU A C 1
ATOM 728 O O . LEU A 1 90 ? 1.975 0.645 -16.732 1.00 92.69 90 LEU A O 1
ATOM 732 N N . THR A 1 91 ? 3.213 -0.763 -15.496 1.00 92.44 91 THR A N 1
ATOM 733 C CA . THR A 1 91 ? 2.097 -1.491 -14.872 1.00 92.44 91 THR A CA 1
ATOM 734 C C . THR A 1 91 ? 1.940 -1.001 -13.433 1.00 92.44 91 THR A C 1
ATOM 736 O O . THR A 1 91 ? 2.877 -0.391 -12.904 1.00 92.44 91 THR A O 1
ATOM 739 N N . PRO A 1 92 ? 0.824 -1.293 -12.746 1.00 94.69 92 PRO A N 1
ATOM 740 C CA . PRO A 1 92 ? 0.677 -0.908 -11.345 1.00 94.69 92 PRO A CA 1
ATOM 741 C C . PRO A 1 92 ? 1.817 -1.445 -10.468 1.00 94.69 92 PRO A C 1
ATOM 743 O O . PRO A 1 92 ? 2.360 -0.713 -9.649 1.00 94.69 92 PRO A O 1
ATOM 746 N N . SER A 1 93 ? 2.268 -2.684 -10.699 1.00 92.56 93 SER A N 1
ATOM 747 C CA . SER A 1 93 ? 3.400 -3.265 -9.964 1.00 92.56 93 SER A CA 1
ATOM 748 C C . SER A 1 93 ? 4.699 -2.472 -10.155 1.00 92.56 93 SER A C 1
ATOM 750 O O . SER A 1 93 ? 5.440 -2.287 -9.192 1.00 92.56 93 SER A O 1
ATOM 752 N N . HIS A 1 94 ? 4.962 -1.960 -11.366 1.00 92.31 94 HIS A N 1
ATOM 753 C CA . HIS A 1 94 ? 6.118 -1.095 -11.618 1.00 92.31 94 HIS A CA 1
ATOM 754 C C . HIS A 1 94 ? 6.033 0.205 -10.814 1.00 92.31 94 HIS A C 1
ATOM 756 O O . HIS A 1 94 ? 6.998 0.568 -10.145 1.00 92.31 94 HIS A O 1
ATOM 762 N N . TYR A 1 95 ? 4.878 0.877 -10.836 1.00 95.62 95 TYR A N 1
ATOM 763 C CA . TYR A 1 95 ? 4.666 2.108 -10.072 1.00 95.62 95 TYR A CA 1
ATOM 764 C C . TYR A 1 95 ? 4.843 1.901 -8.575 1.00 95.62 95 TYR A C 1
ATOM 766 O O . TYR A 1 95 ? 5.567 2.655 -7.934 1.00 95.62 95 TYR A O 1
ATOM 774 N N . ILE A 1 96 ? 4.237 0.851 -8.024 1.00 94.81 96 ILE A N 1
ATOM 775 C CA . ILE A 1 96 ? 4.349 0.517 -6.602 1.00 94.81 96 ILE A CA 1
ATOM 776 C C . ILE A 1 96 ? 5.820 0.319 -6.219 1.00 94.81 96 ILE A C 1
ATOM 778 O O . ILE A 1 96 ? 6.285 0.869 -5.221 1.00 94.81 96 ILE A O 1
ATOM 782 N N . HIS A 1 97 ? 6.578 -0.416 -7.037 1.00 92.38 97 HIS A N 1
ATOM 783 C CA . HIS A 1 97 ? 7.996 -0.641 -6.781 1.00 92.38 97 HIS A CA 1
ATOM 784 C C . HIS A 1 97 ? 8.808 0.661 -6.859 1.00 92.38 97 HIS A C 1
ATOM 786 O O . HIS A 1 97 ? 9.652 0.909 -6.001 1.00 92.38 97 HIS A O 1
ATOM 792 N N . LEU A 1 98 ? 8.516 1.529 -7.829 1.00 93.44 98 LEU A N 1
ATOM 793 C CA . LEU A 1 98 ? 9.136 2.849 -7.956 1.00 93.44 98 LEU A CA 1
ATOM 794 C C . LEU A 1 98 ? 8.833 3.763 -6.760 1.00 93.44 98 LEU A C 1
ATOM 796 O O . LEU A 1 98 ? 9.738 4.417 -6.242 1.00 93.44 98 LEU A O 1
ATOM 800 N N . ILE A 1 99 ? 7.587 3.790 -6.288 1.00 94.00 99 ILE A N 1
ATOM 801 C CA . ILE A 1 99 ? 7.160 4.608 -5.147 1.00 94.00 99 ILE A CA 1
ATOM 802 C C . ILE A 1 99 ? 7.895 4.171 -3.875 1.00 94.00 99 ILE A C 1
ATOM 804 O O . ILE A 1 99 ? 8.469 5.011 -3.190 1.00 94.00 99 ILE A O 1
ATOM 808 N N . TYR A 1 100 ? 7.968 2.867 -3.593 1.00 90.94 100 TYR A N 1
ATOM 809 C CA . TYR A 1 100 ? 8.638 2.368 -2.385 1.00 90.94 100 TYR A CA 1
ATOM 810 C C . TYR A 1 100 ? 10.165 2.514 -2.391 1.00 90.94 100 TYR A C 1
ATOM 812 O O . TYR A 1 100 ? 10.773 2.521 -1.322 1.00 90.94 100 TYR A O 1
ATOM 820 N N . ASN A 1 101 ? 10.788 2.621 -3.566 1.00 89.19 101 ASN A N 1
ATOM 821 C CA . ASN A 1 101 ? 12.244 2.729 -3.692 1.00 89.19 101 ASN A CA 1
ATOM 822 C C . ASN A 1 101 ? 12.742 4.158 -3.947 1.00 89.19 101 ASN A C 1
ATOM 824 O O . ASN A 1 101 ? 13.947 4.394 -3.927 1.00 89.19 101 ASN A O 1
ATOM 828 N N . SER A 1 102 ? 11.843 5.112 -4.181 1.00 88.06 102 SER A N 1
ATOM 829 C CA . SER A 1 102 ? 12.184 6.521 -4.390 1.00 88.06 102 SER A CA 1
ATOM 830 C C . SER A 1 102 ? 12.068 7.329 -3.096 1.00 88.06 102 SER A C 1
ATOM 832 O O . SER A 1 102 ? 11.559 6.853 -2.081 1.00 88.06 102 SER A O 1
ATOM 834 N N . LYS A 1 103 ? 12.573 8.568 -3.117 1.00 84.25 103 LYS A N 1
ATOM 835 C CA . LYS A 1 103 ? 12.458 9.519 -2.003 1.00 84.25 103 LYS A CA 1
ATOM 836 C C . LYS A 1 103 ? 12.146 10.923 -2.518 1.00 84.25 103 LYS A C 1
ATOM 838 O O . LYS A 1 103 ? 12.530 11.287 -3.631 1.00 84.25 103 LYS A O 1
ATOM 843 N N . GLY A 1 104 ? 11.529 11.737 -1.663 1.00 85.19 104 GLY A N 1
ATOM 844 C CA . GLY A 1 104 ? 11.304 13.162 -1.915 1.00 85.19 104 GLY A CA 1
ATOM 845 C C . GLY A 1 104 ? 10.358 13.423 -3.089 1.00 85.19 104 GLY A C 1
ATOM 846 O O . GLY A 1 104 ? 9.361 12.722 -3.256 1.00 85.19 104 GLY A O 1
ATOM 847 N N . SER A 1 105 ? 10.674 14.435 -3.903 1.00 86.44 105 SER A N 1
ATOM 848 C CA . SER A 1 105 ? 9.837 14.857 -5.036 1.00 86.44 105 SER A CA 1
ATOM 849 C C . SER A 1 105 ? 9.597 13.743 -6.051 1.00 86.44 105 SER A C 1
ATOM 851 O O . SER A 1 105 ? 8.479 13.589 -6.520 1.00 86.44 105 SER A O 1
ATOM 853 N N . MET A 1 106 ? 10.598 12.898 -6.306 1.00 88.94 106 MET A N 1
ATOM 854 C CA . MET A 1 106 ? 10.472 11.778 -7.241 1.00 88.94 106 MET A CA 1
ATOM 855 C C . MET A 1 106 ? 9.336 10.817 -6.867 1.00 88.94 106 MET A C 1
ATOM 857 O O . MET A 1 106 ? 8.639 10.317 -7.747 1.00 88.94 106 MET A O 1
ATOM 861 N N . THR A 1 107 ? 9.138 10.563 -5.573 1.00 92.06 107 THR A N 1
ATOM 862 C CA . THR A 1 107 ? 8.052 9.697 -5.103 1.00 92.06 107 THR A CA 1
ATOM 863 C C . THR A 1 107 ? 6.686 10.309 -5.388 1.00 92.06 107 THR A C 1
ATOM 865 O O . THR A 1 107 ? 5.774 9.578 -5.767 1.00 92.06 107 THR A O 1
ATOM 868 N N . LEU A 1 108 ? 6.558 11.635 -5.252 1.00 92.81 108 LEU A N 1
ATOM 869 C CA . LEU A 1 108 ? 5.334 12.361 -5.604 1.00 92.81 108 LEU A CA 1
ATOM 870 C C . LEU A 1 108 ? 5.037 12.224 -7.096 1.00 92.81 108 LEU A C 1
ATOM 872 O O . LEU A 1 108 ? 3.938 11.822 -7.452 1.00 92.81 108 LEU A O 1
ATOM 876 N N . ASP A 1 109 ? 6.036 12.442 -7.955 1.00 94.31 109 ASP A N 1
ATOM 877 C CA . ASP A 1 109 ? 5.852 12.309 -9.404 1.00 94.31 109 ASP A CA 1
ATOM 878 C C . ASP A 1 109 ? 5.379 10.902 -9.796 1.00 94.31 109 ASP A C 1
ATOM 880 O O . ASP A 1 109 ? 4.460 10.742 -10.595 1.00 94.31 109 ASP A O 1
ATOM 884 N N . PHE A 1 110 ? 5.999 9.859 -9.231 1.00 95.81 110 PHE A N 1
ATOM 885 C CA . PHE A 1 110 ? 5.613 8.480 -9.528 1.00 95.81 110 PHE A CA 1
ATOM 886 C C . PHE A 1 110 ? 4.217 8.138 -9.016 1.00 95.81 110 PHE A C 1
ATOM 888 O O . PHE A 1 110 ? 3.512 7.372 -9.674 1.00 95.81 110 PHE A O 1
ATOM 895 N N . LEU A 1 111 ? 3.820 8.695 -7.872 1.00 96.69 111 LEU A N 1
ATOM 896 C CA . LEU A 1 111 ? 2.474 8.534 -7.341 1.00 96.69 111 LEU A CA 1
ATOM 897 C C . LEU A 1 111 ? 1.440 9.227 -8.235 1.00 96.69 111 LEU A C 1
ATOM 899 O O . LEU A 1 111 ? 0.453 8.594 -8.607 1.00 96.69 111 LEU A O 1
ATOM 903 N N . ASP A 1 112 ? 1.694 10.470 -8.643 1.00 96.44 112 ASP A N 1
ATOM 904 C CA . ASP A 1 112 ? 0.805 11.231 -9.524 1.00 96.44 112 ASP A CA 1
ATOM 905 C C . ASP A 1 112 ? 0.626 10.519 -10.872 1.00 96.44 112 ASP A C 1
ATOM 907 O O . ASP A 1 112 ? -0.499 10.316 -11.329 1.00 96.44 112 ASP A O 1
ATOM 911 N N . TRP A 1 113 ? 1.717 10.029 -11.473 1.00 97.56 113 TRP A N 1
ATOM 912 C CA . TRP A 1 113 ? 1.651 9.255 -12.718 1.00 97.56 113 TRP A CA 1
ATOM 913 C C . TRP A 1 113 ? 0.900 7.931 -12.556 1.00 97.56 113 TRP A C 1
ATOM 915 O O . TRP A 1 113 ? 0.242 7.482 -13.495 1.00 97.56 113 TRP A O 1
ATOM 925 N N . ALA A 1 114 ? 1.009 7.282 -11.393 1.00 97.69 114 ALA A N 1
ATOM 926 C CA . ALA A 1 114 ? 0.292 6.043 -11.117 1.00 97.69 114 ALA A CA 1
ATOM 927 C C . ALA A 1 114 ? -1.217 6.283 -11.000 1.00 97.69 114 ALA A C 1
ATOM 929 O O . ALA A 1 114 ? -1.996 5.511 -11.556 1.00 97.69 114 ALA A O 1
ATOM 930 N N . ILE A 1 115 ? -1.621 7.357 -10.313 1.00 96.81 115 ILE A N 1
ATOM 931 C CA . ILE A 1 115 ? -3.025 7.762 -10.163 1.00 96.81 115 ILE A CA 1
ATOM 932 C C . ILE A 1 115 ? -3.611 8.169 -11.520 1.00 96.81 115 ILE A C 1
ATOM 934 O O . ILE A 1 115 ? -4.720 7.754 -11.845 1.00 96.81 115 ILE A O 1
ATOM 938 N N . GLU A 1 116 ? -2.858 8.917 -12.334 1.00 96.50 116 GLU A N 1
ATOM 939 C CA . GLU A 1 116 ? -3.256 9.287 -13.699 1.00 96.50 116 GLU A CA 1
ATOM 940 C C . GLU A 1 116 ? -3.479 8.044 -14.576 1.00 96.50 116 GLU A C 1
ATOM 942 O O . GLU A 1 116 ? -4.493 7.933 -15.265 1.00 96.50 116 GLU A O 1
ATOM 947 N N . ALA A 1 117 ? -2.538 7.095 -14.555 1.00 97.00 117 ALA A N 1
ATOM 948 C CA . ALA A 1 117 ? -2.578 5.924 -15.429 1.00 97.00 117 ALA A CA 1
ATOM 949 C C . ALA A 1 117 ? -3.570 4.845 -14.962 1.00 97.00 117 ALA A C 1
ATOM 951 O O . ALA A 1 117 ? -4.149 4.144 -15.794 1.00 97.00 117 ALA A O 1
ATOM 952 N N . TYR A 1 118 ? -3.753 4.694 -13.648 1.00 96.81 118 TYR A N 1
ATOM 953 C CA . TYR A 1 118 ? -4.533 3.620 -13.031 1.00 96.81 118 TYR A CA 1
ATOM 954 C C . TYR A 1 118 ? -5.437 4.134 -11.894 1.00 96.81 118 TYR A C 1
ATOM 956 O O . TYR A 1 118 ? -5.324 3.665 -10.758 1.00 96.81 118 TYR A O 1
ATOM 964 N N . PRO A 1 119 ? -6.392 5.041 -12.179 1.00 93.88 119 PRO A N 1
ATOM 965 C CA . PRO A 1 119 ? -7.219 5.687 -11.150 1.00 93.88 119 PRO A CA 1
ATOM 966 C C . PRO A 1 119 ? -8.109 4.711 -10.365 1.00 93.88 119 PRO A C 1
ATOM 968 O O . PRO A 1 119 ? -8.500 4.991 -9.235 1.00 93.88 119 PRO A O 1
ATOM 971 N N . ASN A 1 120 ? -8.414 3.550 -10.951 1.00 92.62 120 ASN A N 1
ATOM 972 C CA . ASN A 1 120 ? -9.283 2.534 -10.358 1.00 92.62 120 ASN A CA 1
ATOM 973 C C . ASN A 1 120 ? -8.520 1.324 -9.785 1.00 92.62 120 ASN A C 1
ATOM 975 O O . ASN A 1 120 ? -9.162 0.408 -9.273 1.00 92.62 120 ASN A O 1
ATOM 979 N N . ASP A 1 121 ? -7.181 1.274 -9.870 1.00 96.50 121 ASP A N 1
ATOM 980 C CA . ASP A 1 121 ? -6.416 0.155 -9.299 1.00 96.50 121 ASP A CA 1
ATOM 981 C C . ASP A 1 121 ? -6.336 0.306 -7.773 1.00 96.50 121 ASP A C 1
ATOM 983 O O . ASP A 1 121 ? -5.739 1.246 -7.241 1.00 96.50 121 ASP A O 1
ATOM 987 N N . THR A 1 122 ? -6.930 -0.650 -7.057 1.00 95.25 122 THR A N 1
ATOM 988 C CA . THR A 1 122 ? -6.971 -0.659 -5.590 1.00 95.25 122 THR A CA 1
ATOM 989 C C . THR A 1 122 ? -5.580 -0.589 -4.966 1.00 95.25 122 THR A C 1
ATOM 991 O O . THR A 1 12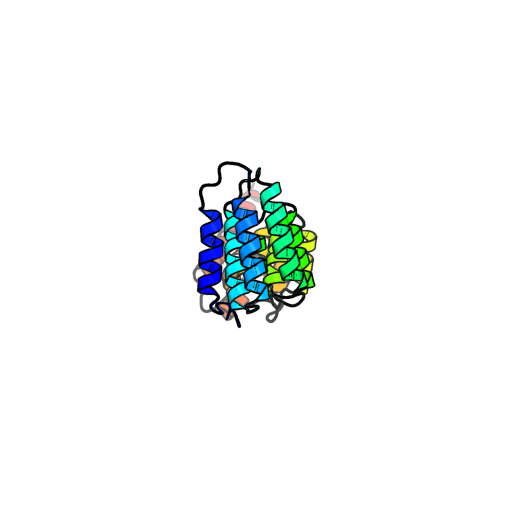2 ? -5.400 0.094 -3.966 1.00 95.25 122 THR A O 1
ATOM 994 N N . ARG A 1 123 ? -4.560 -1.229 -5.547 1.00 96.62 123 ARG A N 1
ATOM 995 C CA . ARG A 1 123 ? -3.211 -1.223 -4.963 1.00 96.62 123 ARG A CA 1
ATOM 996 C C . ARG A 1 123 ? -2.574 0.160 -5.060 1.00 96.62 123 ARG A C 1
ATOM 998 O O . ARG A 1 123 ? -1.889 0.571 -4.128 1.00 96.62 123 ARG A O 1
ATOM 1005 N N . ILE A 1 124 ? -2.817 0.889 -6.153 1.00 97.62 124 ILE A N 1
ATOM 1006 C CA . ILE A 1 124 ? -2.366 2.283 -6.295 1.00 97.62 124 ILE A CA 1
ATOM 1007 C C . ILE A 1 124 ? -3.072 3.181 -5.281 1.00 97.62 124 ILE A C 1
ATOM 1009 O O . ILE A 1 124 ? -2.413 3.978 -4.612 1.00 97.62 124 ILE A O 1
ATOM 1013 N N . LEU A 1 125 ? -4.384 3.006 -5.103 1.00 97.06 125 LEU A N 1
ATOM 1014 C CA . LEU A 1 125 ? -5.135 3.703 -4.061 1.00 97.06 125 LEU A CA 1
ATOM 1015 C C . LEU A 1 125 ? -4.548 3.436 -2.665 1.00 97.06 125 LEU A C 1
ATOM 1017 O O . LEU A 1 125 ? -4.334 4.375 -1.901 1.00 97.06 125 LEU A O 1
ATOM 1021 N N . GLU A 1 126 ? -4.266 2.177 -2.325 1.00 97.06 126 GLU A N 1
ATOM 1022 C CA . GLU A 1 126 ? -3.719 1.833 -1.009 1.00 97.06 126 GLU A CA 1
ATOM 1023 C C . GLU A 1 126 ? -2.332 2.440 -0.781 1.00 97.06 126 GLU A C 1
ATOM 1025 O O . GLU A 1 126 ? -2.035 2.931 0.312 1.00 97.06 126 GLU A O 1
ATOM 1030 N N . VAL A 1 127 ? -1.487 2.460 -1.815 1.00 96.69 127 VAL A N 1
ATOM 1031 C CA . VAL A 1 127 ? -0.190 3.144 -1.769 1.00 96.69 127 VAL A CA 1
ATOM 1032 C C . VAL A 1 127 ? -0.366 4.650 -1.574 1.00 96.69 127 VAL A C 1
ATOM 1034 O O . VAL A 1 127 ? 0.342 5.225 -0.749 1.00 96.69 127 VAL A O 1
ATOM 1037 N N . ASN A 1 128 ? -1.329 5.279 -2.255 1.00 96.69 128 ASN A N 1
ATOM 1038 C CA . ASN A 1 128 ? -1.638 6.700 -2.079 1.00 96.69 128 ASN A CA 1
ATOM 1039 C C . ASN A 1 128 ? -2.057 7.010 -0.633 1.00 96.69 128 ASN A C 1
ATOM 1041 O O . ASN A 1 128 ? -1.478 7.888 0.005 1.00 96.69 128 ASN A O 1
ATOM 1045 N N . ILE A 1 129 ? -2.994 6.237 -0.073 1.00 96.88 129 ILE A N 1
ATOM 1046 C CA . ILE A 1 129 ? -3.438 6.405 1.319 1.00 96.88 129 ILE A CA 1
ATOM 1047 C C . ILE A 1 129 ? -2.243 6.269 2.275 1.00 96.88 129 ILE A C 1
ATOM 1049 O O . ILE A 1 129 ? -2.003 7.161 3.089 1.00 96.88 129 ILE A O 1
ATOM 1053 N N . ASN A 1 130 ? -1.440 5.209 2.144 1.00 95.50 130 ASN A N 1
ATOM 1054 C CA . ASN A 1 130 ? -0.257 4.991 2.987 1.00 95.50 130 ASN A CA 1
ATOM 1055 C C . ASN A 1 130 ? 0.771 6.128 2.881 1.00 95.50 130 ASN A C 1
ATOM 1057 O O . ASN A 1 130 ? 1.345 6.562 3.887 1.00 95.50 130 ASN A O 1
ATOM 1061 N N . PHE A 1 131 ? 0.999 6.631 1.670 1.00 94.50 131 PHE A N 1
ATOM 1062 C CA . PHE A 1 131 ? 1.901 7.749 1.431 1.00 94.50 131 PHE A CA 1
ATOM 1063 C C . PHE A 1 131 ? 1.404 9.029 2.117 1.00 94.50 131 PHE A C 1
ATOM 1065 O O . PHE A 1 131 ? 2.182 9.711 2.787 1.00 94.50 131 PHE A O 1
ATOM 1072 N N . LYS A 1 132 ? 0.102 9.325 2.026 1.00 95.12 132 LYS A N 1
ATOM 1073 C CA . LYS A 1 132 ? -0.520 10.489 2.676 1.00 95.12 132 LYS A CA 1
ATOM 1074 C C . LYS A 1 132 ? -0.491 10.399 4.204 1.00 95.12 132 LYS A C 1
ATOM 1076 O O . LYS A 1 132 ? -0.168 11.392 4.855 1.00 95.12 132 LYS A O 1
ATOM 1081 N N . LEU A 1 133 ? -0.693 9.209 4.779 1.00 94.25 133 LEU A N 1
ATOM 1082 C CA . LEU A 1 133 ? -0.502 8.978 6.221 1.00 94.25 133 LEU A CA 1
ATOM 1083 C C . LEU A 1 133 ? 0.941 9.270 6.668 1.00 94.25 133 LEU A C 1
ATOM 1085 O O . LEU A 1 133 ? 1.159 9.848 7.735 1.00 94.25 133 LEU A O 1
ATOM 1089 N N . THR A 1 134 ? 1.927 8.901 5.846 1.00 90.69 134 THR A N 1
ATOM 1090 C CA . THR A 1 134 ? 3.356 9.077 6.157 1.00 90.69 134 THR A CA 1
ATOM 1091 C C . THR A 1 134 ? 3.803 10.537 6.038 1.00 90.69 134 THR A C 1
ATOM 1093 O O . THR A 1 134 ? 4.561 11.017 6.878 1.00 90.69 134 THR A O 1
ATOM 1096 N N . ASN A 1 135 ? 3.293 11.273 5.046 1.00 87.31 135 ASN A N 1
ATOM 1097 C CA . ASN A 1 135 ? 3.633 12.684 4.819 1.00 87.31 135 ASN A CA 1
ATOM 1098 C C . ASN A 1 135 ? 2.816 13.686 5.644 1.00 87.31 135 ASN A C 1
ATOM 1100 O O . ASN A 1 135 ? 2.918 14.885 5.411 1.00 87.31 135 ASN A O 1
ATOM 1104 N N . LYS A 1 136 ? 2.053 13.214 6.638 1.00 84.00 136 LYS A N 1
ATOM 1105 C CA . LYS A 1 136 ? 1.200 14.042 7.511 1.00 84.00 136 LYS A CA 1
ATOM 1106 C C . LYS A 1 136 ? 0.043 14.750 6.787 1.00 84.00 136 LYS A C 1
ATOM 1108 O O . LYS A 1 136 ? -0.583 15.630 7.368 1.00 84.00 136 LYS A O 1
ATOM 1113 N N . ASP A 1 137 ? -0.324 14.290 5.593 1.00 91.81 137 ASP A N 1
ATOM 1114 C CA . ASP A 1 137 ? -1.553 14.679 4.886 1.00 91.81 137 ASP A CA 1
ATOM 1115 C C . ASP A 1 137 ? -2.742 13.824 5.379 1.00 91.81 137 ASP A C 1
ATOM 1117 O O . ASP A 1 137 ? -3.492 13.225 4.602 1.00 91.81 137 ASP A O 1
ATOM 1121 N N . GLU A 1 138 ? -2.897 13.699 6.698 1.00 93.31 138 GLU A N 1
ATOM 1122 C CA . GLU A 1 138 ? -3.774 12.689 7.306 1.00 93.31 138 GLU A CA 1
ATOM 1123 C C . GLU A 1 138 ? -5.260 12.878 6.982 1.00 93.31 138 GLU A C 1
ATOM 1125 O O . GLU A 1 138 ? -5.985 11.893 6.868 1.00 93.31 138 GLU A O 1
ATOM 1130 N N . LEU A 1 139 ? -5.713 14.120 6.784 1.00 94.50 139 LEU A N 1
ATOM 1131 C CA . LEU A 1 139 ? -7.099 14.409 6.402 1.00 94.50 139 LEU A CA 1
ATOM 1132 C C . LEU A 1 139 ? -7.416 13.881 4.999 1.00 94.50 139 LEU A C 1
ATOM 1134 O O . LEU A 1 139 ? -8.462 13.273 4.795 1.00 94.50 139 LEU A O 1
ATOM 1138 N N . ILE A 1 140 ? -6.486 14.050 4.055 1.00 95.56 140 ILE A N 1
ATOM 1139 C CA . ILE A 1 140 ? -6.634 13.539 2.688 1.00 95.56 140 ILE A CA 1
ATOM 1140 C C . ILE A 1 140 ? -6.618 12.010 2.710 1.00 95.56 140 ILE A C 1
ATOM 1142 O O . ILE A 1 140 ? -7.457 11.373 2.079 1.00 95.56 140 ILE A O 1
ATOM 1146 N N . ALA A 1 141 ? -5.696 11.414 3.473 1.00 96.69 141 ALA A N 1
ATOM 1147 C CA . ALA A 1 141 ? -5.643 9.964 3.637 1.00 96.69 141 ALA A CA 1
ATOM 1148 C C . ALA A 1 141 ? -6.954 9.401 4.205 1.00 96.69 141 ALA A C 1
ATOM 1150 O O . ALA A 1 141 ? -7.433 8.365 3.747 1.00 96.69 141 ALA A O 1
ATOM 1151 N N . TYR A 1 142 ? -7.529 10.088 5.194 1.00 96.88 142 TYR A N 1
ATOM 1152 C CA . TYR A 1 142 ? -8.776 9.692 5.832 1.00 96.88 142 TYR A CA 1
ATOM 1153 C C . TYR A 1 142 ? -9.973 9.755 4.878 1.00 96.88 142 TYR A C 1
ATOM 1155 O O . TYR A 1 142 ? -10.710 8.773 4.803 1.00 96.88 142 TYR A O 1
ATOM 1163 N N . GLU A 1 143 ? -10.162 10.850 4.134 1.00 97.19 143 GLU A N 1
ATOM 1164 C CA . GLU A 1 143 ? -11.281 10.942 3.183 1.00 97.19 143 GLU A CA 1
ATOM 1165 C C . GLU A 1 143 ? -11.137 9.912 2.054 1.00 97.19 143 GLU A C 1
ATOM 1167 O O . GLU A 1 143 ? -12.086 9.179 1.779 1.00 97.19 143 GLU A O 1
ATOM 1172 N N . LEU A 1 144 ? -9.928 9.739 1.500 1.00 96.06 144 LEU A N 1
ATOM 1173 C CA . LEU A 1 144 ? -9.661 8.689 0.509 1.00 96.06 144 LEU A CA 1
ATOM 1174 C C . LEU A 1 144 ? -9.983 7.296 1.053 1.00 96.06 144 LEU A C 1
ATOM 1176 O O . LEU A 1 144 ? -10.583 6.481 0.357 1.00 96.06 144 LEU A O 1
ATOM 1180 N N . PHE A 1 145 ? -9.590 7.003 2.290 1.00 96.75 145 PHE A N 1
ATOM 1181 C CA . PHE A 1 145 ? -9.915 5.732 2.921 1.00 96.75 145 PHE A CA 1
ATOM 1182 C C . PHE A 1 145 ? -11.426 5.562 3.102 1.00 96.75 145 PHE A C 1
ATOM 1184 O O . PHE A 1 145 ? -11.972 4.536 2.711 1.00 96.75 145 PHE A O 1
ATOM 1191 N N . LYS A 1 146 ? -12.107 6.566 3.656 1.00 95.38 146 LYS A N 1
ATOM 1192 C CA . LYS A 1 146 ? -13.547 6.547 3.932 1.00 95.38 146 LYS A CA 1
ATOM 1193 C C . LYS A 1 146 ? -14.374 6.303 2.671 1.00 95.38 146 LYS A C 1
ATOM 1195 O O . LYS A 1 146 ? -15.258 5.454 2.685 1.00 95.38 146 LYS A O 1
ATOM 1200 N N . GLU A 1 147 ? -14.064 6.991 1.577 1.00 94.69 147 GLU A N 1
ATOM 1201 C CA . GLU A 1 147 ? -14.757 6.827 0.290 1.00 94.69 147 GLU A CA 1
ATOM 1202 C C . GLU A 1 147 ? -14.563 5.435 -0.328 1.00 94.69 147 GLU A C 1
ATOM 1204 O O . GLU A 1 147 ? -15.354 4.997 -1.163 1.00 94.69 147 GLU A O 1
ATOM 1209 N N . ASN A 1 148 ? -13.507 4.727 0.072 1.00 95.06 148 ASN A N 1
ATOM 1210 C CA . ASN A 1 148 ? -13.060 3.500 -0.576 1.00 95.06 148 ASN A CA 1
ATOM 1211 C C . ASN A 1 148 ? -12.943 2.308 0.391 1.00 95.06 148 ASN A C 1
ATOM 1213 O O . ASN A 1 148 ? -12.365 1.279 0.039 1.00 95.06 148 ASN A O 1
ATOM 1217 N N . ALA A 1 149 ? -13.508 2.420 1.593 1.00 93.69 149 ALA A N 1
ATOM 1218 C CA . ALA A 1 149 ? -13.323 1.474 2.691 1.00 93.69 149 ALA A CA 1
ATOM 1219 C C . ALA A 1 149 ? -13.730 0.027 2.330 1.00 93.69 149 ALA A C 1
ATOM 1221 O O . ALA A 1 149 ? -13.098 -0.929 2.777 1.00 93.69 149 ALA A O 1
ATOM 1222 N N . TYR A 1 150 ? -14.726 -0.129 1.452 1.00 91.44 150 TYR A N 1
ATOM 1223 C CA . TYR A 1 150 ? -15.260 -1.420 0.997 1.00 91.44 150 TYR A CA 1
ATOM 1224 C C . TYR A 1 150 ? -14.333 -2.200 0.050 1.00 91.44 150 TYR A C 1
ATOM 1226 O O . TYR A 1 150 ? -14.529 -3.398 -0.141 1.00 91.44 150 TYR A O 1
ATOM 1234 N N . LYS A 1 151 ? -13.351 -1.543 -0.586 1.00 91.81 151 LYS A N 1
ATOM 1235 C CA . LYS A 1 151 ? -12.464 -2.184 -1.576 1.00 91.81 151 LYS A CA 1
ATOM 1236 C C . LYS A 1 151 ? -11.014 -2.310 -1.130 1.00 91.81 151 LYS A C 1
ATOM 1238 O O . LYS A 1 151 ? -10.238 -2.948 -1.833 1.00 91.81 151 LYS A O 1
ATOM 1243 N N . VAL A 1 152 ? -10.637 -1.701 -0.009 1.00 93.81 152 VAL A N 1
ATOM 1244 C CA . VAL A 1 152 ? -9.261 -1.759 0.494 1.00 93.81 152 VAL A CA 1
ATOM 1245 C C . VAL A 1 152 ? -8.981 -3.055 1.250 1.00 93.81 152 VAL A C 1
ATOM 1247 O O . VAL A 1 152 ? -9.862 -3.663 1.857 1.00 93.81 152 VAL A O 1
ATOM 1250 N N . SER A 1 153 ? -7.721 -3.473 1.227 1.00 94.00 153 SER A N 1
ATOM 1251 C CA . SER A 1 153 ? -7.244 -4.701 1.843 1.00 94.00 153 SER A CA 1
ATOM 1252 C C . SER A 1 153 ? -7.360 -4.696 3.368 1.00 94.00 153 SER A C 1
ATOM 1254 O O . SER A 1 153 ? -7.289 -3.653 4.030 1.00 94.00 153 SER A O 1
ATOM 1256 N N . SER A 1 154 ? -7.429 -5.901 3.947 1.00 93.00 154 SER A N 1
ATOM 1257 C CA . SER A 1 154 ? -7.347 -6.106 5.398 1.00 93.00 154 SER A CA 1
ATOM 1258 C C . SER A 1 154 ? -6.119 -5.423 6.009 1.00 93.00 154 SER A C 1
ATOM 1260 O O . SER A 1 154 ? -6.174 -4.890 7.114 1.00 93.00 154 SER A O 1
ATOM 1262 N N . THR A 1 155 ? -4.999 -5.415 5.284 1.00 94.00 155 THR A N 1
ATOM 1263 C CA . THR A 1 155 ? -3.751 -4.792 5.731 1.00 94.00 155 THR A CA 1
ATOM 1264 C C . THR A 1 155 ? -3.892 -3.280 5.857 1.00 94.00 155 THR A C 1
ATOM 1266 O O . THR A 1 155 ? -3.504 -2.729 6.890 1.00 94.00 155 THR A O 1
ATOM 1269 N N . LEU A 1 156 ? -4.473 -2.602 4.857 1.00 95.12 156 LEU A N 1
ATOM 1270 C CA . LEU A 1 156 ? -4.649 -1.152 4.927 1.00 95.12 156 LEU A CA 1
ATOM 1271 C C . LEU A 1 156 ? -5.600 -0.755 6.060 1.00 95.12 156 LEU A C 1
ATOM 1273 O O . LEU A 1 156 ? -5.305 0.189 6.791 1.00 95.12 156 LEU A O 1
ATOM 1277 N N . TRP A 1 157 ? -6.688 -1.501 6.261 1.00 95.12 157 TRP A N 1
ATOM 1278 C CA . TRP A 1 157 ? -7.596 -1.295 7.393 1.00 95.12 157 TRP A CA 1
ATOM 1279 C C . TRP A 1 157 ? -6.857 -1.235 8.736 1.00 95.12 157 TRP A C 1
ATOM 1281 O O . TRP A 1 157 ? -7.054 -0.311 9.529 1.00 95.12 157 TRP A O 1
ATOM 1291 N N . LEU A 1 158 ? -5.972 -2.205 8.981 1.00 94.00 158 LEU A N 1
ATOM 1292 C CA . LEU A 1 158 ? -5.195 -2.279 10.219 1.00 94.00 158 LEU A CA 1
ATOM 1293 C C . LEU A 1 158 ? -4.203 -1.115 10.346 1.00 94.00 158 LEU A C 1
ATOM 1295 O O . LEU A 1 158 ? -4.032 -0.580 11.443 1.00 94.00 158 LEU A O 1
ATOM 1299 N N . ILE A 1 159 ? -3.574 -0.695 9.242 1.00 95.06 159 ILE A N 1
ATOM 1300 C CA . ILE A 1 159 ? -2.675 0.470 9.221 1.00 95.06 159 ILE A CA 1
ATOM 1301 C C . ILE A 1 159 ? -3.442 1.742 9.590 1.00 95.06 159 ILE A C 1
ATOM 1303 O O . ILE A 1 159 ? -3.013 2.477 10.482 1.00 95.06 159 ILE A O 1
ATOM 1307 N N . VAL A 1 160 ? -4.586 1.980 8.946 1.00 95.44 160 VAL A N 1
ATOM 1308 C CA . VAL A 1 160 ? -5.427 3.162 9.171 1.00 95.44 160 VAL A CA 1
ATOM 1309 C C . VAL A 1 160 ? -5.894 3.218 10.622 1.00 95.44 160 VAL A C 1
ATOM 1311 O O . VAL A 1 160 ? -5.732 4.241 11.284 1.00 95.44 160 VAL A O 1
ATOM 1314 N N . ILE A 1 161 ? -6.398 2.114 11.171 1.00 93.38 161 ILE A N 1
ATOM 1315 C CA . ILE A 1 161 ? -6.866 2.096 12.562 1.00 93.38 161 ILE A CA 1
ATOM 1316 C C . ILE A 1 161 ? -5.727 2.332 13.540 1.00 93.38 161 ILE A C 1
ATOM 1318 O O . ILE A 1 161 ? -5.869 3.144 14.452 1.00 93.38 161 ILE A O 1
ATOM 1322 N N . LYS A 1 162 ? -4.577 1.685 13.336 1.00 93.19 162 LYS A N 1
ATOM 1323 C CA . LYS A 1 162 ? -3.400 1.920 14.174 1.00 93.19 162 LYS A CA 1
ATOM 1324 C C . LYS A 1 162 ? -2.974 3.389 14.142 1.00 93.19 162 LYS A C 1
ATOM 1326 O O . LYS A 1 162 ? -2.624 3.936 15.185 1.00 93.19 162 LYS A O 1
ATOM 1331 N N . TYR A 1 163 ? -3.019 4.020 12.970 1.00 94.94 163 TYR A N 1
ATOM 1332 C CA . TYR A 1 163 ? -2.675 5.430 12.804 1.00 94.94 163 TYR A CA 1
ATOM 1333 C C . TYR A 1 163 ? -3.654 6.354 13.541 1.00 94.94 163 TYR A C 1
ATOM 1335 O O . TYR A 1 163 ? -3.236 7.277 14.243 1.00 94.94 163 TYR A O 1
ATOM 1343 N N . PHE A 1 164 ? -4.957 6.097 13.411 1.00 94.62 164 PHE A N 1
ATOM 1344 C CA . PHE A 1 164 ? -5.998 6.954 13.973 1.00 94.62 164 PHE A CA 1
ATOM 1345 C C . PHE A 1 164 ? -6.420 6.601 15.398 1.00 94.62 164 PHE A C 1
ATOM 1347 O O . PHE A 1 164 ? -7.179 7.369 15.968 1.00 94.62 164 PHE A O 1
ATOM 1354 N N . LEU A 1 165 ? -5.917 5.527 16.017 1.00 90.69 165 LEU A N 1
ATOM 1355 C CA . LEU A 1 165 ? -6.411 4.996 17.300 1.00 90.69 165 LEU A CA 1
ATOM 1356 C C . LEU A 1 165 ? -6.595 6.047 18.413 1.00 90.69 165 LEU A C 1
ATOM 1358 O O . LEU A 1 165 ? -7.540 5.965 19.194 1.00 90.69 165 LEU A O 1
ATOM 1362 N N . ASN A 1 166 ? -5.703 7.038 18.475 1.00 89.19 166 ASN A N 1
ATOM 1363 C CA . ASN A 1 166 ? -5.722 8.115 19.473 1.00 89.19 166 ASN A CA 1
ATOM 1364 C C . ASN A 1 166 ? -6.150 9.478 18.896 1.00 89.19 166 ASN A C 1
ATOM 1366 O O . ASN A 1 166 ? -5.860 10.517 19.487 1.00 89.19 166 ASN A O 1
ATOM 1370 N N . LYS A 1 167 ? -6.800 9.490 17.732 1.00 92.81 167 LYS A N 1
ATOM 1371 C CA . LYS A 1 167 ? -7.245 10.687 17.010 1.00 92.81 167 LYS A CA 1
ATOM 1372 C C . LYS A 1 167 ? -8.778 10.723 16.909 1.00 92.81 167 LYS A C 1
ATOM 1374 O O . LYS A 1 167 ? -9.404 9.665 16.935 1.00 92.81 167 LYS A O 1
ATOM 1379 N N . PRO A 1 168 ? -9.406 11.904 16.745 1.00 91.38 168 PRO A N 1
ATOM 1380 C CA . PRO A 1 168 ? -10.870 12.033 16.706 1.00 91.38 168 PRO A CA 1
ATOM 1381 C C . PRO A 1 168 ? -11.570 11.152 15.657 1.00 91.38 168 PRO A C 1
ATOM 1383 O O . PRO A 1 168 ? -12.663 10.642 15.900 1.00 91.38 168 PRO A O 1
ATOM 1386 N N . GLN A 1 169 ? -10.925 10.921 14.512 1.00 94.50 169 GLN A N 1
ATOM 1387 C CA . GLN A 1 169 ? -11.466 10.151 13.389 1.00 94.50 169 GLN A CA 1
ATOM 1388 C C . GLN A 1 169 ? -11.728 8.676 13.735 1.00 94.50 169 GLN A C 1
ATOM 1390 O O . GLN A 1 169 ? -12.531 8.030 13.060 1.00 94.50 169 GLN A O 1
ATOM 1395 N N . ILE A 1 170 ? -11.104 8.135 14.791 1.00 94.31 170 ILE A N 1
ATOM 1396 C CA . ILE A 1 170 ? -11.255 6.723 15.168 1.00 94.31 170 ILE A CA 1
ATOM 1397 C C . ILE A 1 170 ? -12.705 6.327 15.438 1.00 94.31 170 ILE A C 1
ATOM 1399 O O . ILE A 1 170 ? -13.096 5.208 15.121 1.00 94.31 170 ILE A O 1
ATOM 1403 N N . TRP A 1 171 ? -13.514 7.252 15.968 1.00 92.38 171 TRP A N 1
ATOM 1404 C CA . TRP A 1 171 ? -14.937 7.023 16.212 1.00 92.38 171 TRP A CA 1
ATOM 1405 C C . TRP A 1 171 ? -15.650 6.607 14.922 1.00 92.38 171 TRP A C 1
ATOM 1407 O O . TRP A 1 171 ? -16.358 5.603 14.891 1.00 92.38 171 TRP A O 1
ATOM 1417 N N . HIS A 1 172 ? -15.408 7.345 13.838 1.00 93.38 172 HIS A N 1
ATOM 1418 C CA . HIS A 1 172 ? -16.018 7.062 12.546 1.00 93.38 172 HIS A CA 1
ATOM 1419 C C . HIS A 1 172 ? -15.461 5.772 11.938 1.00 93.38 172 HIS A C 1
ATOM 1421 O O . HIS A 1 172 ? -16.215 4.963 11.408 1.00 93.38 172 HIS A O 1
ATOM 1427 N N . ILE A 1 173 ? -14.151 5.539 12.063 1.00 94.12 173 ILE A N 1
ATOM 1428 C CA . ILE A 1 173 ? -13.506 4.333 11.530 1.00 94.12 173 ILE A CA 1
ATOM 1429 C C . ILE A 1 173 ? -14.042 3.069 12.212 1.00 94.12 173 ILE A C 1
ATOM 1431 O O . ILE A 1 173 ? -14.349 2.096 11.528 1.00 94.12 173 ILE A O 1
ATOM 1435 N N . PHE A 1 174 ? -14.218 3.082 13.535 1.00 92.94 174 PHE A N 1
ATOM 1436 C CA . PHE A 1 174 ? -14.830 1.957 14.237 1.00 92.94 174 PHE A CA 1
ATOM 1437 C C . PHE A 1 174 ? -16.303 1.768 13.880 1.00 92.94 174 PHE A C 1
ATOM 1439 O O . PHE A 1 174 ? -16.730 0.628 13.717 1.00 92.94 174 PHE A O 1
ATOM 1446 N N . ASN A 1 175 ? -17.065 2.846 13.689 1.00 90.38 175 ASN A N 1
ATOM 1447 C CA . ASN A 1 175 ? -18.444 2.726 13.216 1.00 90.38 175 ASN A CA 1
ATOM 1448 C C . ASN A 1 175 ? -18.519 2.122 11.809 1.00 90.38 175 ASN A C 1
ATOM 1450 O O . ASN A 1 175 ? -19.377 1.284 11.569 1.00 90.38 175 ASN A O 1
ATOM 1454 N N . MET A 1 176 ? -17.608 2.477 10.897 1.00 92.00 176 MET A N 1
ATOM 1455 C CA . MET A 1 176 ? -17.526 1.820 9.586 1.00 92.00 176 MET A CA 1
ATOM 1456 C C . MET A 1 176 ? -17.150 0.339 9.718 1.00 92.00 176 MET A C 1
ATOM 1458 O O . MET A 1 176 ? -17.719 -0.502 9.034 1.00 92.00 176 MET A O 1
ATOM 1462 N N . ALA A 1 177 ? -16.202 0.009 10.601 1.00 91.00 177 ALA A N 1
ATOM 1463 C CA . ALA A 1 177 ? -15.725 -1.361 10.760 1.00 91.00 177 ALA A CA 1
ATOM 1464 C C . ALA A 1 177 ? -16.753 -2.294 11.417 1.00 91.00 177 ALA A C 1
ATOM 1466 O O . ALA A 1 177 ? -16.834 -3.455 11.034 1.00 91.00 177 ALA A O 1
ATOM 1467 N N . PHE A 1 178 ? -17.507 -1.819 12.412 1.00 88.94 178 PHE A N 1
ATOM 1468 C CA . PHE A 1 178 ? -18.391 -2.652 13.239 1.00 88.94 178 PHE A CA 1
ATOM 1469 C C . PHE A 1 178 ? -19.885 -2.342 13.079 1.00 88.94 178 PHE A C 1
ATOM 1471 O O . PHE A 1 178 ? -20.703 -3.135 13.534 1.00 88.94 178 PHE A O 1
ATOM 1478 N N . GLY A 1 179 ? -20.248 -1.217 12.459 1.00 82.38 179 GLY A N 1
ATOM 1479 C CA . GLY A 1 179 ? -21.639 -0.798 12.261 1.00 82.38 179 GLY A CA 1
ATOM 1480 C C . GLY A 1 179 ? -22.258 -1.243 10.935 1.00 82.38 179 GLY A C 1
ATOM 1481 O O . GLY A 1 179 ? -23.472 -1.405 10.877 1.00 82.38 179 GLY A O 1
ATOM 1482 N N . ASP A 1 180 ? -21.452 -1.474 9.894 1.00 79.56 180 ASP A N 1
ATOM 1483 C CA . ASP A 1 180 ? -21.905 -2.007 8.603 1.00 79.56 180 ASP A CA 1
ATOM 1484 C C . ASP A 1 180 ? -21.116 -3.275 8.258 1.00 79.56 180 ASP A C 1
ATOM 1486 O O . ASP A 1 180 ? -19.885 -3.269 8.132 1.00 79.56 180 ASP A O 1
ATOM 1490 N N . GLU A 1 181 ? -21.821 -4.400 8.119 1.00 69.19 181 GLU A N 1
ATOM 1491 C CA . GLU A 1 181 ? -21.169 -5.677 7.862 1.00 69.19 181 GLU A CA 1
ATOM 1492 C C . GLU A 1 181 ? -20.482 -5.753 6.495 1.00 69.19 181 GLU A C 1
ATOM 1494 O O . GLU A 1 181 ? -19.484 -6.466 6.370 1.00 69.19 181 GLU A O 1
ATOM 1499 N N . SER A 1 182 ? -20.965 -4.986 5.515 1.00 79.25 182 SER A N 1
ATOM 1500 C CA . SER A 1 182 ? -20.504 -5.011 4.124 1.00 79.25 182 SER A CA 1
ATOM 1501 C C . SER A 1 182 ? -19.209 -4.230 3.882 1.00 79.25 182 SER A C 1
ATOM 1503 O O . SER A 1 182 ? -18.508 -4.480 2.903 1.00 79.25 182 SER A O 1
ATOM 1505 N N . VAL A 1 183 ? -18.865 -3.306 4.782 1.00 86.75 183 VAL A N 1
ATOM 1506 C CA . VAL A 1 183 ? -17.750 -2.365 4.593 1.00 86.75 183 VAL A CA 1
ATOM 1507 C C . VAL A 1 183 ? -16.410 -2.966 5.008 1.00 86.75 183 VAL A C 1
ATOM 1509 O O . VAL A 1 183 ? -15.382 -2.669 4.403 1.00 86.75 183 VAL A O 1
ATOM 1512 N N . CYS A 1 184 ? -16.399 -3.813 6.038 1.00 87.06 184 CYS A N 1
ATOM 1513 C CA . CYS A 1 184 ? -15.174 -4.349 6.619 1.00 87.06 184 CYS A CA 1
ATOM 1514 C C . CYS A 1 184 ? -15.255 -5.866 6.796 1.00 87.06 184 CYS A C 1
ATOM 1516 O O . CYS A 1 184 ? -16.220 -6.402 7.347 1.00 87.06 184 CYS A O 1
ATOM 1518 N N . CYS A 1 185 ? -14.219 -6.578 6.353 1.00 86.31 185 CYS A N 1
ATOM 1519 C CA . CYS A 1 185 ? -14.205 -8.032 6.404 1.00 86.31 185 CYS A CA 1
ATOM 1520 C C . CYS A 1 185 ? -14.082 -8.566 7.845 1.00 86.31 185 CYS A C 1
ATOM 1522 O O . CYS A 1 185 ? -13.501 -7.942 8.739 1.00 86.31 185 CYS A O 1
ATOM 1524 N N . ASN A 1 186 ? -14.589 -9.782 8.070 1.00 85.12 186 ASN A N 1
ATOM 1525 C CA . ASN A 1 186 ? -14.575 -10.417 9.393 1.00 85.12 186 ASN A CA 1
ATOM 1526 C C . ASN A 1 186 ? -13.161 -10.660 9.935 1.00 85.12 186 ASN A C 1
ATOM 1528 O O . ASN A 1 186 ? -12.961 -10.655 11.147 1.00 85.12 186 ASN A O 1
ATOM 1532 N N . GLU A 1 187 ? -12.169 -10.843 9.061 1.00 86.06 187 GLU A N 1
ATOM 1533 C CA . GLU A 1 187 ? -10.768 -10.993 9.464 1.00 86.06 187 GLU A CA 1
ATOM 1534 C C . GLU A 1 187 ? -10.254 -9.745 10.201 1.00 86.06 187 GLU A C 1
ATOM 1536 O O . GLU A 1 187 ? -9.633 -9.850 11.261 1.00 86.06 187 GLU A O 1
ATOM 1541 N N . VAL A 1 188 ? -10.552 -8.561 9.664 1.00 87.75 188 VAL A N 1
ATOM 1542 C CA . VAL A 1 188 ? -10.173 -7.277 10.256 1.00 87.75 188 VAL A CA 1
ATOM 1543 C C . VAL A 1 188 ? -10.936 -7.049 11.556 1.00 87.75 188 VAL A C 1
ATOM 1545 O O . VAL A 1 188 ? -10.318 -6.779 12.583 1.00 87.75 188 VAL A O 1
ATOM 1548 N N . LYS A 1 189 ? -12.260 -7.249 11.552 1.00 88.31 189 LYS A N 1
ATOM 1549 C CA . LYS A 1 189 ? -13.104 -7.126 12.754 1.00 88.31 189 LYS A CA 1
ATOM 1550 C C . LYS A 1 189 ? -12.598 -7.990 13.908 1.00 88.31 189 LYS A C 1
ATOM 1552 O O . LYS A 1 189 ? -12.497 -7.502 15.029 1.00 88.31 189 LYS A O 1
ATOM 1557 N N . LYS A 1 190 ? -12.224 -9.247 13.634 1.00 86.38 190 LYS A N 1
ATOM 1558 C CA . LYS A 1 190 ? -11.623 -10.156 14.626 1.00 86.38 190 LYS A CA 1
ATOM 1559 C C . LYS A 1 190 ? -10.347 -9.572 15.223 1.00 86.38 190 LYS A C 1
ATOM 1561 O O . LYS A 1 190 ? -10.221 -9.495 16.440 1.00 86.38 190 LYS A O 1
ATOM 1566 N N . LYS A 1 191 ? -9.426 -9.110 14.373 1.00 88.38 191 LYS A N 1
ATOM 1567 C CA . LYS A 1 191 ? -8.143 -8.532 14.806 1.00 88.38 191 LYS A CA 1
ATOM 1568 C C . LYS A 1 191 ? -8.292 -7.249 15.626 1.00 88.38 191 LYS A C 1
ATOM 1570 O O . LYS A 1 191 ? -7.384 -6.930 16.378 1.00 88.38 191 LYS A O 1
ATOM 1575 N N . LEU A 1 192 ? -9.403 -6.531 15.473 1.00 88.88 192 LEU A N 1
ATOM 1576 C CA . LEU A 1 192 ? -9.656 -5.233 16.106 1.00 88.88 192 LEU A CA 1
ATOM 1577 C C . LEU A 1 192 ? -10.645 -5.283 17.269 1.00 88.88 192 LEU A C 1
ATOM 1579 O O . LEU A 1 192 ? -10.871 -4.267 17.927 1.00 88.88 192 LEU A O 1
ATOM 1583 N N . ALA A 1 193 ? -11.286 -6.431 17.489 1.00 89.25 193 ALA A N 1
ATOM 1584 C CA . ALA A 1 193 ? -12.367 -6.585 18.453 1.00 89.25 193 ALA A CA 1
ATOM 1585 C C . ALA A 1 193 ? -11.945 -6.100 19.848 1.00 89.25 193 ALA A C 1
ATOM 1587 O O . ALA A 1 193 ? -12.677 -5.369 20.513 1.00 89.25 193 ALA A O 1
ATOM 1588 N N . LYS A 1 194 ? -10.718 -6.430 20.260 1.00 90.31 194 LYS A N 1
ATOM 1589 C CA . LYS A 1 194 ? -10.144 -5.998 21.534 1.00 90.31 194 LYS A CA 1
ATOM 1590 C C . LYS A 1 194 ? -9.993 -4.478 21.620 1.00 90.31 194 LYS A C 1
ATOM 1592 O O . LYS A 1 194 ? -10.437 -3.876 22.596 1.00 90.31 194 LYS A O 1
ATOM 1597 N N . GLU A 1 195 ? -9.349 -3.862 20.634 1.00 90.81 195 GLU A N 1
ATOM 1598 C CA . GLU A 1 195 ? -9.124 -2.416 20.573 1.00 90.81 195 GLU A CA 1
ATOM 1599 C C . GLU A 1 195 ? -10.451 -1.657 20.580 1.00 90.81 195 GLU A C 1
ATOM 1601 O O . GLU A 1 195 ? -10.573 -0.643 21.268 1.00 90.81 195 GLU A O 1
ATOM 1606 N N . TYR A 1 196 ? -11.459 -2.185 19.885 1.00 92.38 196 TYR A N 1
ATOM 1607 C CA . TYR A 1 196 ? -12.798 -1.617 19.856 1.00 92.38 196 TYR A CA 1
ATOM 1608 C C . TYR A 1 196 ? -13.490 -1.671 21.225 1.00 92.38 196 TYR A C 1
ATOM 1610 O O . TYR A 1 196 ? -13.989 -0.644 21.687 1.00 92.38 196 TYR A O 1
ATOM 1618 N N . LEU A 1 197 ? -13.450 -2.810 21.933 1.00 92.75 197 LEU A N 1
ATOM 1619 C CA . LEU A 1 197 ? -14.005 -2.916 23.292 1.00 92.75 197 LEU A CA 1
ATOM 1620 C C . LEU A 1 197 ? -13.322 -1.959 24.273 1.00 92.75 197 LEU A C 1
ATOM 1622 O O . LEU A 1 197 ? -13.988 -1.276 25.056 1.00 92.75 197 LEU A O 1
ATOM 1626 N N . LEU A 1 198 ? -11.990 -1.877 24.217 1.00 91.81 198 LEU A N 1
ATOM 1627 C CA . LEU A 1 198 ? -11.226 -0.947 25.046 1.00 91.81 198 LEU A CA 1
ATOM 1628 C C . LEU A 1 198 ? -11.613 0.503 24.739 1.00 91.81 198 LEU A C 1
ATOM 1630 O O . LEU A 1 198 ? -11.827 1.293 25.659 1.00 91.81 198 LEU A O 1
ATOM 1634 N N . TRP A 1 199 ? -11.752 0.847 23.460 1.00 93.25 199 TRP A N 1
ATOM 1635 C CA . TRP A 1 199 ? -12.169 2.178 23.046 1.00 93.25 199 TRP A CA 1
ATOM 1636 C C . TRP A 1 199 ? -13.596 2.514 23.505 1.00 93.25 199 TRP A C 1
ATOM 1638 O O . TRP A 1 199 ? -13.797 3.612 24.028 1.00 93.25 199 TRP A O 1
ATOM 1648 N N . LEU A 1 200 ? -14.554 1.586 23.396 1.00 93.19 200 LEU A N 1
ATOM 1649 C CA . LEU A 1 200 ? -15.925 1.769 23.890 1.00 93.19 200 LEU A CA 1
ATOM 1650 C C . LEU A 1 200 ? -15.943 2.015 25.398 1.00 93.19 200 LEU A C 1
ATOM 1652 O O . LEU A 1 200 ? -16.515 3.005 25.846 1.00 93.19 200 LEU A O 1
ATOM 1656 N N . SER A 1 201 ? -15.243 1.181 26.173 1.00 92.31 201 SER A N 1
ATOM 1657 C CA . SER A 1 201 ? -15.197 1.328 27.634 1.00 92.31 201 SER A CA 1
ATOM 1658 C C . SER A 1 201 ? -14.626 2.680 28.083 1.00 92.31 201 SER A C 1
ATOM 1660 O O . SER A 1 201 ? -15.058 3.226 29.093 1.00 92.31 201 SER A O 1
ATOM 1662 N N . LYS A 1 202 ? -13.674 3.236 27.319 1.00 90.31 202 LYS A N 1
ATOM 1663 C CA . LYS A 1 202 ? -13.007 4.504 27.628 1.00 90.31 202 LYS A CA 1
ATOM 1664 C C . LYS A 1 202 ? -13.788 5.736 27.160 1.00 90.31 202 LYS A C 1
ATOM 1666 O O . LYS A 1 202 ? -13.725 6.764 27.824 1.00 90.31 202 LYS A O 1
ATOM 1671 N N . ASN A 1 203 ? -14.449 5.669 26.002 1.00 89.12 203 ASN A N 1
ATOM 1672 C CA . ASN A 1 203 ? -15.014 6.848 25.323 1.00 89.12 203 ASN A CA 1
ATOM 1673 C C . ASN A 1 203 ? -16.549 6.863 25.274 1.00 89.12 203 ASN A C 1
ATOM 1675 O O . ASN A 1 203 ? -17.140 7.863 24.864 1.00 89.12 203 ASN A O 1
ATOM 1679 N N . LYS A 1 204 ? -17.194 5.753 25.631 1.00 89.19 204 LYS A N 1
ATOM 1680 C CA . LYS A 1 204 ? -18.647 5.596 25.703 1.00 89.19 204 LYS A CA 1
ATOM 1681 C C . LYS A 1 204 ? -18.993 5.099 27.105 1.00 89.19 204 LYS A C 1
ATOM 1683 O O . LYS A 1 204 ? -18.762 5.821 28.070 1.00 89.19 204 LYS A O 1
ATOM 1688 N N . SER A 1 205 ? -19.498 3.879 27.239 1.00 91.12 205 SER A N 1
ATOM 1689 C CA . SER A 1 205 ? -19.748 3.243 28.526 1.00 91.12 205 SER A CA 1
ATOM 1690 C C . SER A 1 205 ? -19.266 1.794 28.544 1.00 91.12 205 SER A C 1
ATOM 1692 O O . SER A 1 205 ? -19.094 1.150 27.505 1.00 91.12 205 SER A O 1
ATOM 1694 N N . LEU A 1 206 ? -19.108 1.240 29.749 1.00 92.19 206 LEU A N 1
ATOM 1695 C CA . LEU A 1 206 ? -18.886 -0.196 29.913 1.00 92.19 206 LEU A CA 1
ATOM 1696 C C . LEU A 1 206 ? -20.056 -1.018 29.346 1.00 92.19 206 LEU A C 1
ATOM 1698 O O . LEU A 1 206 ? -19.841 -2.110 28.830 1.00 92.19 206 LEU A O 1
ATOM 1702 N N . ASN A 1 207 ? -21.282 -0.486 29.386 1.00 92.81 207 ASN A N 1
ATOM 1703 C CA . ASN A 1 207 ? -22.451 -1.160 28.825 1.00 92.81 207 ASN A CA 1
ATOM 1704 C C . ASN A 1 207 ? -22.376 -1.283 27.296 1.00 92.81 207 ASN A C 1
ATOM 1706 O O . ASN A 1 207 ? -22.713 -2.328 26.747 1.00 92.81 207 ASN A O 1
ATOM 1710 N N . ASP A 1 208 ? -21.860 -0.261 26.612 1.00 92.31 208 ASP A N 1
ATOM 1711 C CA . ASP A 1 208 ? -21.626 -0.333 25.166 1.00 92.31 208 ASP A CA 1
ATOM 1712 C C . ASP A 1 208 ? -20.585 -1.405 24.829 1.00 92.31 208 ASP A C 1
ATOM 1714 O O . ASP A 1 20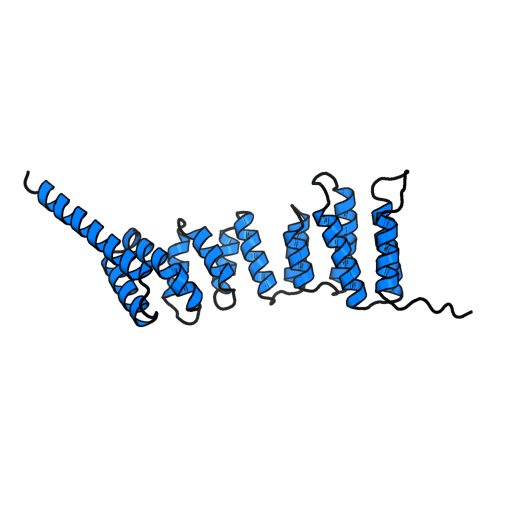8 ? -20.770 -2.178 23.889 1.00 92.31 208 ASP A O 1
ATOM 1718 N N . ALA A 1 209 ? -19.523 -1.512 25.637 1.00 92.06 209 ALA A N 1
ATOM 1719 C CA . ALA A 1 209 ? -18.535 -2.578 25.495 1.00 92.06 209 ALA A CA 1
ATOM 1720 C C . ALA A 1 209 ? -19.151 -3.972 25.728 1.00 92.06 209 ALA A C 1
ATOM 1722 O O . ALA A 1 209 ? -18.871 -4.888 24.958 1.00 92.06 209 ALA A O 1
ATOM 1723 N N . ARG A 1 210 ? -20.039 -4.139 26.721 1.00 92.62 210 ARG A N 1
ATOM 1724 C CA . ARG A 1 210 ? -20.782 -5.398 26.947 1.00 92.62 210 ARG A CA 1
ATOM 1725 C C . ARG A 1 210 ? -21.629 -5.781 25.733 1.00 92.62 210 ARG A C 1
ATOM 1727 O O . ARG A 1 210 ? -21.549 -6.916 25.269 1.00 92.62 210 ARG A O 1
ATOM 1734 N N . ASN A 1 211 ? -22.397 -4.837 25.190 1.00 91.31 211 ASN A N 1
ATOM 1735 C CA . ASN A 1 211 ? -23.253 -5.075 24.025 1.00 91.31 211 ASN A CA 1
ATOM 1736 C C . ASN A 1 211 ? -22.432 -5.468 22.789 1.00 91.31 211 ASN A C 1
ATOM 1738 O O . ASN A 1 211 ? -22.744 -6.454 22.122 1.00 91.31 211 ASN A O 1
ATOM 1742 N N . ALA A 1 212 ? -21.344 -4.742 22.518 1.00 90.19 212 ALA A N 1
ATOM 1743 C CA . ALA A 1 212 ? -20.435 -5.070 21.426 1.00 90.19 212 ALA A CA 1
ATOM 1744 C C . ALA A 1 212 ? -19.768 -6.440 21.625 1.00 90.19 212 ALA A C 1
ATOM 1746 O O . ALA A 1 212 ? -19.669 -7.215 20.677 1.00 90.19 212 ALA A O 1
ATOM 1747 N N . TYR A 1 213 ? -19.351 -6.771 22.851 1.00 90.56 213 TYR A N 1
ATOM 1748 C CA . TYR A 1 213 ? -18.772 -8.073 23.180 1.00 90.56 213 TYR A CA 1
ATOM 1749 C C . TYR A 1 213 ? -19.742 -9.219 22.875 1.00 90.56 213 TYR A C 1
ATOM 1751 O O . TYR A 1 213 ? -19.335 -10.201 22.258 1.00 90.56 213 TYR A O 1
ATOM 1759 N N . LEU A 1 214 ? -21.019 -9.083 23.247 1.00 87.94 214 LEU A N 1
ATOM 1760 C CA . LEU A 1 214 ? -22.042 -10.091 22.957 1.00 87.94 214 LEU A CA 1
ATOM 1761 C C . LEU A 1 214 ? -22.182 -10.326 21.448 1.00 87.94 214 LEU A C 1
ATOM 1763 O O . LEU A 1 214 ? -22.109 -11.470 21.001 1.00 87.94 214 LEU A O 1
ATOM 1767 N N . LEU A 1 215 ? -22.297 -9.258 20.653 1.00 86.00 215 LEU A N 1
ATOM 1768 C CA . LEU A 1 215 ? -22.384 -9.358 19.191 1.00 86.00 215 LEU A CA 1
ATOM 1769 C C . LEU A 1 215 ? -21.137 -10.025 18.591 1.00 86.00 215 LEU A C 1
ATOM 1771 O O . LEU A 1 215 ? -21.237 -10.955 17.790 1.00 86.00 215 LEU A O 1
ATOM 1775 N N . LEU A 1 216 ? -19.950 -9.602 19.029 1.00 85.19 216 LEU A N 1
ATOM 1776 C CA . LEU A 1 216 ? -18.678 -10.126 18.537 1.00 85.19 216 LEU A CA 1
ATOM 1777 C C . LEU A 1 216 ? -18.466 -11.596 18.903 1.00 85.19 216 LEU A C 1
ATOM 1779 O O . LEU A 1 216 ? -17.967 -12.350 18.073 1.00 85.19 216 LEU A O 1
ATOM 1783 N N . ASN A 1 217 ? -18.855 -12.013 20.108 1.00 82.25 217 ASN A N 1
ATOM 1784 C CA . ASN A 1 217 ? -18.710 -13.393 20.572 1.00 82.25 217 ASN A CA 1
ATOM 1785 C C . ASN A 1 217 ? -19.722 -14.347 19.915 1.00 82.25 217 ASN A C 1
ATOM 1787 O O . ASN A 1 217 ? -19.448 -15.534 19.771 1.00 82.25 217 ASN A O 1
ATOM 1791 N N . THR A 1 218 ? -20.879 -13.831 19.489 1.00 75.56 218 THR A N 1
ATOM 1792 C CA . THR A 1 218 ? -21.884 -14.627 18.766 1.00 75.56 218 THR A CA 1
ATOM 1793 C C . THR A 1 218 ? -21.444 -14.893 17.321 1.00 75.56 218 THR A C 1
ATOM 1795 O O . THR A 1 218 ? -21.643 -15.989 16.805 1.00 75.56 218 THR A O 1
ATOM 1798 N N . ASN A 1 219 ? -20.777 -13.918 16.690 1.00 68.88 219 ASN A N 1
ATOM 1799 C CA . ASN A 1 219 ? -20.339 -13.998 15.290 1.00 68.88 219 ASN A CA 1
ATOM 1800 C C . ASN A 1 219 ? -18.929 -14.589 15.106 1.00 68.88 219 ASN A C 1
ATOM 1802 O O . ASN A 1 219 ? -18.602 -15.112 14.039 1.00 68.88 219 ASN A O 1
ATOM 1806 N N . ASN A 1 220 ? -18.078 -14.521 16.131 1.00 60.19 220 ASN A N 1
ATOM 1807 C CA . ASN A 1 220 ? -16.729 -15.074 16.112 1.00 60.19 220 ASN A CA 1
ATOM 1808 C C . ASN A 1 220 ? -16.646 -16.216 17.117 1.00 60.19 220 ASN A C 1
ATOM 1810 O O . ASN A 1 220 ? -16.633 -15.973 18.317 1.00 60.19 220 ASN A O 1
ATOM 1814 N N . SER A 1 221 ? -16.544 -17.451 16.622 1.00 53.94 221 SER A N 1
ATOM 1815 C CA . SER A 1 221 ? -16.246 -18.652 17.411 1.00 53.94 221 SER A CA 1
ATOM 1816 C C . SER A 1 221 ? -15.248 -18.365 18.552 1.00 53.94 221 SER A C 1
ATOM 1818 O O . SER A 1 221 ? -14.064 -18.171 18.287 1.00 53.94 221 SER A O 1
ATOM 1820 N N . CYS A 1 222 ? -15.766 -18.296 19.783 1.00 58.47 222 CYS A N 1
ATOM 1821 C CA . CYS A 1 222 ? -15.105 -18.172 21.089 1.00 58.47 222 CYS A CA 1
ATOM 1822 C C . CYS A 1 222 ? -13.616 -17.745 21.080 1.00 58.47 222 CYS A C 1
ATOM 1824 O O . CYS A 1 222 ? -12.715 -18.580 21.193 1.00 58.47 222 CYS A O 1
ATOM 1826 N N . ASP A 1 223 ? -13.343 -16.438 21.010 1.00 74.38 223 ASP A N 1
ATOM 1827 C CA . ASP A 1 223 ? -11.986 -15.888 21.150 1.00 74.38 223 ASP A CA 1
ATOM 1828 C C . ASP A 1 223 ? -11.638 -15.641 22.630 1.00 74.38 223 ASP A C 1
ATOM 1830 O O . ASP A 1 223 ? -12.093 -14.679 23.256 1.00 74.38 223 ASP A O 1
ATOM 1834 N N . ALA A 1 224 ? -10.776 -16.491 23.197 1.00 82.38 224 ALA A N 1
ATOM 1835 C CA . ALA A 1 224 ? -10.331 -16.385 24.588 1.00 82.38 224 ALA A CA 1
ATOM 1836 C C . ALA A 1 224 ? -9.663 -15.034 24.920 1.00 82.38 224 ALA A C 1
ATOM 1838 O O . ALA A 1 224 ? -9.737 -14.564 26.061 1.00 82.38 224 ALA A O 1
ATOM 1839 N N . SER A 1 225 ? -9.017 -14.387 23.944 1.00 84.44 225 SER A N 1
ATOM 1840 C CA . SER A 1 225 ? -8.380 -13.082 24.139 1.00 84.44 225 SER A CA 1
ATOM 1841 C C . SER A 1 225 ? -9.412 -11.965 24.329 1.00 84.44 225 SER A C 1
ATOM 1843 O O . SER A 1 225 ? -9.206 -11.048 25.138 1.00 84.44 225 SER A O 1
ATOM 1845 N N . LEU A 1 226 ? -10.557 -12.085 23.651 1.00 87.12 226 LEU A N 1
ATOM 1846 C CA . LEU A 1 226 ? -11.683 -11.173 23.773 1.00 87.12 226 LEU A CA 1
ATOM 1847 C C . LEU A 1 226 ? -12.357 -11.335 25.140 1.00 87.12 226 LEU A C 1
ATOM 1849 O O . LEU A 1 226 ? -12.527 -10.345 25.852 1.00 87.12 226 LEU A O 1
ATOM 1853 N N . CYS A 1 227 ? -12.617 -12.580 25.562 1.00 87.25 227 CYS A N 1
ATOM 1854 C CA . CYS A 1 227 ? -13.143 -12.892 26.896 1.00 87.25 227 CYS A CA 1
ATOM 1855 C C . CYS A 1 227 ? -12.251 -12.312 28.002 1.00 87.25 227 CYS A C 1
ATOM 1857 O O . CYS A 1 227 ? -12.729 -11.625 28.904 1.00 87.25 227 CYS A O 1
ATOM 1859 N N . LYS A 1 228 ? -10.930 -12.523 27.907 1.00 89.75 228 LYS A N 1
ATOM 1860 C CA . LYS A 1 228 ? -9.959 -11.991 28.877 1.00 89.75 228 LYS A CA 1
ATOM 1861 C C . LYS A 1 228 ? -9.978 -10.463 28.933 1.00 89.75 228 LYS A C 1
ATOM 1863 O O . LYS A 1 228 ? -9.822 -9.884 30.006 1.00 89.75 228 LYS A O 1
ATOM 1868 N N . THR A 1 229 ? -10.164 -9.804 27.791 1.00 90.88 229 THR A N 1
ATOM 1869 C CA . THR A 1 229 ? -10.284 -8.342 27.734 1.00 90.88 229 THR A CA 1
ATOM 1870 C C . THR A 1 229 ? -11.542 -7.874 28.457 1.00 90.88 229 THR A C 1
ATOM 1872 O O . THR A 1 229 ? -11.448 -6.968 29.283 1.00 90.88 229 THR A O 1
ATOM 1875 N N . MET A 1 230 ? -12.683 -8.521 28.211 1.00 91.94 230 MET A N 1
ATOM 1876 C CA . MET A 1 230 ? -13.942 -8.170 28.865 1.00 91.94 230 MET A CA 1
ATOM 1877 C C . MET A 1 230 ? -13.874 -8.378 30.385 1.00 91.94 230 MET A C 1
ATOM 1879 O O . MET A 1 230 ? -14.182 -7.459 31.136 1.00 91.94 230 MET A O 1
ATOM 1883 N N . VAL A 1 231 ? -13.354 -9.520 30.852 1.00 90.56 231 VAL A N 1
ATOM 1884 C CA . VAL A 1 231 ? -13.150 -9.795 32.291 1.00 90.56 231 VAL A CA 1
ATOM 1885 C C . VAL A 1 231 ? -12.281 -8.723 32.956 1.00 90.56 231 VAL A C 1
ATOM 1887 O O . VAL A 1 231 ? -12.589 -8.254 34.049 1.00 90.56 231 VAL A O 1
ATOM 1890 N N . ASN A 1 232 ? -11.206 -8.287 32.295 1.00 92.06 232 ASN A N 1
ATOM 1891 C CA . ASN A 1 232 ? -10.349 -7.229 32.830 1.00 92.06 232 ASN A CA 1
ATOM 1892 C C . ASN A 1 232 ? -11.070 -5.879 32.947 1.00 92.06 232 ASN A C 1
ATOM 1894 O O . ASN A 1 232 ? -10.784 -5.126 33.878 1.00 92.06 232 ASN A O 1
ATOM 1898 N N . LEU A 1 233 ? -11.961 -5.552 32.007 1.00 91.69 233 LEU A N 1
ATOM 1899 C CA . LEU A 1 233 ? -12.766 -4.331 32.070 1.00 91.69 233 LEU A CA 1
ATOM 1900 C C . LEU A 1 233 ? -13.751 -4.379 33.244 1.00 91.69 233 LEU A C 1
ATOM 1902 O O . LEU A 1 233 ? -13.818 -3.420 34.011 1.00 91.69 233 LEU A O 1
ATOM 1906 N N . GLU A 1 234 ? -14.433 -5.510 33.432 1.00 90.94 234 GLU A N 1
ATOM 1907 C CA . GLU A 1 234 ? -15.369 -5.721 34.546 1.00 90.94 234 GLU A CA 1
ATOM 1908 C C . GLU A 1 234 ? -14.679 -5.614 35.910 1.00 90.94 234 GLU A C 1
ATOM 1910 O O . GLU A 1 234 ? -15.112 -4.854 36.775 1.00 90.94 234 GLU A O 1
ATOM 1915 N N . ASN A 1 235 ? -13.545 -6.299 36.085 1.00 89.88 235 ASN A N 1
ATOM 1916 C CA . ASN A 1 235 ? -12.797 -6.270 37.344 1.00 89.88 235 ASN A CA 1
ATOM 1917 C C . ASN A 1 235 ? -12.329 -4.851 37.703 1.00 89.88 235 ASN A C 1
ATOM 1919 O O . ASN A 1 235 ? -12.357 -4.453 38.866 1.00 89.88 235 ASN A O 1
ATOM 1923 N N . ARG A 1 236 ? -11.906 -4.062 36.707 1.00 86.44 236 ARG A N 1
ATOM 1924 C CA . ARG A 1 236 ? -11.510 -2.663 36.928 1.00 86.44 236 ARG A CA 1
ATOM 1925 C C . ARG A 1 236 ? -12.687 -1.802 37.368 1.00 86.44 236 ARG A C 1
ATOM 1927 O O . ARG A 1 236 ? -12.508 -0.972 38.255 1.00 86.44 236 ARG A O 1
ATOM 1934 N N . GLN A 1 237 ? -13.866 -2.006 36.784 1.00 83.81 237 GLN A N 1
ATOM 1935 C CA . GLN A 1 237 ? -15.070 -1.291 37.196 1.00 83.81 237 GLN A CA 1
ATOM 1936 C C . GLN A 1 237 ? -15.457 -1.638 38.636 1.00 83.81 237 GLN A C 1
ATOM 1938 O O . GLN A 1 237 ? -15.688 -0.734 39.433 1.00 83.81 237 GLN A O 1
ATOM 1943 N N . GLN A 1 238 ? -15.415 -2.921 39.003 1.00 79.56 238 GLN A N 1
ATOM 1944 C CA . GLN A 1 238 ? -15.715 -3.367 40.363 1.00 79.56 238 GLN A CA 1
ATOM 1945 C C . GLN A 1 238 ? -14.807 -2.699 41.411 1.00 79.56 238 GLN A C 1
ATOM 1947 O O . GLN A 1 238 ? -15.285 -2.267 42.458 1.00 79.56 238 GLN A O 1
ATOM 1952 N N . ILE A 1 239 ? -13.508 -2.553 41.125 1.00 80.50 239 ILE A N 1
ATOM 1953 C CA . ILE A 1 239 ? -12.561 -1.851 42.013 1.00 80.50 239 ILE A CA 1
ATOM 1954 C C . ILE A 1 239 ? -12.941 -0.368 42.178 1.00 80.50 239 ILE A C 1
ATOM 1956 O O . ILE A 1 239 ? -12.880 0.177 43.285 1.00 80.50 239 ILE A O 1
ATOM 1960 N N . ILE A 1 240 ? -13.347 0.299 41.095 1.00 78.12 240 ILE A N 1
ATOM 1961 C CA . ILE A 1 240 ? -13.793 1.700 41.132 1.00 78.12 240 ILE A CA 1
ATOM 1962 C C . ILE A 1 240 ? -15.075 1.836 41.962 1.00 78.12 240 ILE A C 1
ATOM 1964 O O . ILE A 1 240 ? -15.186 2.749 42.778 1.00 78.12 240 ILE A O 1
ATOM 1968 N N . ASP A 1 241 ? -16.023 0.919 41.799 1.00 78.19 241 ASP A N 1
ATOM 1969 C CA . ASP A 1 241 ? -17.300 0.975 42.510 1.00 78.19 241 ASP A CA 1
ATOM 1970 C C . ASP A 1 241 ? -17.111 0.745 44.018 1.00 78.19 241 ASP A C 1
ATOM 1972 O O . ASP A 1 241 ? -17.641 1.502 44.833 1.00 78.19 241 ASP A O 1
ATOM 1976 N N . VAL A 1 242 ? -16.275 -0.228 44.404 1.00 76.81 242 VAL A N 1
ATOM 1977 C CA . VAL A 1 242 ? -15.935 -0.496 45.814 1.00 76.81 242 VAL A CA 1
ATOM 1978 C C . VAL A 1 242 ? -15.179 0.677 46.449 1.00 76.81 242 VAL A C 1
ATOM 1980 O O . VAL A 1 242 ? -15.487 1.068 47.574 1.00 76.81 242 VAL A O 1
ATOM 1983 N N . SER A 1 243 ? -14.220 1.281 45.740 1.00 72.50 243 SER A N 1
ATOM 1984 C CA . SER A 1 243 ? -13.478 2.441 46.265 1.00 72.50 243 SER A CA 1
ATOM 1985 C C . SER A 1 243 ? -14.356 3.687 46.433 1.00 72.50 243 SER A C 1
ATOM 1987 O O . SER A 1 243 ? -14.212 4.402 47.425 1.00 72.50 243 SER A O 1
ATOM 1989 N N . ARG A 1 244 ? -15.320 3.917 45.531 1.00 70.19 244 ARG A N 1
ATOM 1990 C CA . ARG A 1 244 ? -16.316 4.993 45.676 1.00 70.19 244 ARG A CA 1
ATOM 1991 C C . ARG A 1 244 ? -17.209 4.800 46.898 1.00 70.19 244 ARG A C 1
ATOM 1993 O O . ARG A 1 244 ? -17.437 5.762 47.627 1.00 70.19 244 ARG A O 1
ATOM 2000 N N . LEU A 1 245 ? -17.667 3.576 47.160 1.00 66.38 245 LEU A N 1
ATOM 2001 C CA . LEU A 1 245 ? -18.457 3.266 48.358 1.00 66.38 245 LEU A CA 1
ATOM 2002 C C . LEU A 1 245 ? -17.664 3.528 49.648 1.00 66.38 245 LEU A C 1
ATOM 2004 O O . LEU A 1 245 ? -18.203 4.118 50.580 1.00 66.38 245 LEU A O 1
ATOM 2008 N N . GLY A 1 246 ? -16.374 3.178 49.677 1.00 58.97 246 GLY A N 1
ATOM 2009 C CA . GLY A 1 246 ? -15.488 3.479 50.807 1.00 58.97 246 GLY A CA 1
ATOM 2010 C C . GLY A 1 246 ? -15.268 4.979 51.051 1.00 58.97 246 GLY A C 1
ATOM 2011 O O . GLY A 1 246 ? -15.128 5.389 52.196 1.00 58.97 246 GLY A O 1
ATOM 2012 N N . SER A 1 247 ? -15.288 5.810 50.001 1.00 56.94 247 SER A N 1
ATOM 2013 C CA . SER A 1 247 ? -15.131 7.272 50.117 1.00 56.94 247 SER A CA 1
ATOM 2014 C C . SER A 1 247 ? -16.385 8.033 50.564 1.00 56.94 247 SER A C 1
ATOM 2016 O O . SER A 1 247 ? -16.275 9.184 50.962 1.00 56.94 247 SER A O 1
ATOM 2018 N N . ILE A 1 248 ? -17.568 7.412 50.490 1.00 54.22 248 ILE A N 1
ATOM 2019 C CA . ILE A 1 248 ? -18.847 8.002 50.936 1.00 54.22 248 ILE A CA 1
ATOM 2020 C C . ILE A 1 248 ? -19.113 7.690 52.424 1.00 54.22 248 ILE A C 1
ATOM 2022 O O . ILE A 1 248 ? -19.965 8.311 53.052 1.00 54.22 248 ILE A O 1
ATOM 2026 N N . LEU A 1 249 ? -18.383 6.728 52.997 1.00 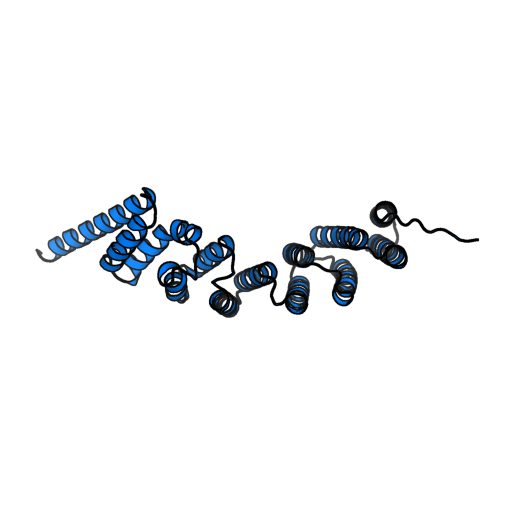49.19 249 LEU A N 1
ATOM 2027 C CA . LEU A 1 249 ? -18.525 6.264 54.382 1.00 49.19 249 LEU A CA 1
ATOM 2028 C C . LEU A 1 249 ? -17.560 6.954 55.375 1.00 49.19 249 LEU A C 1
ATOM 2030 O O . LEU A 1 249 ? -17.468 6.522 56.524 1.00 49.19 249 LEU A O 1
ATOM 2034 N N . HIS A 1 250 ? -16.877 8.023 54.951 1.00 45.09 250 HIS A N 1
ATOM 2035 C CA . HIS A 1 250 ? -16.046 8.908 55.778 1.00 45.09 250 HIS A CA 1
ATOM 2036 C C . HIS A 1 250 ? -16.521 10.355 55.662 1.00 45.09 250 HIS A C 1
ATOM 2038 O O . HIS A 1 250 ? -16.417 11.066 56.686 1.00 45.09 250 HIS A O 1
#

Sequence (250 aa):
MSTTFNMDPNYWDTLAINELFEPNFTYPNMNIIKCLSRYNAALLIVDTNEMWNKYLTTMVKLISNAGITEIHKLALIKVSIHCAHKKKKLTPSHYIHLIYNSKGSMTLDFLDWAIEAYPNDTRILEVNINFKLTNKDELIAYELFKENAYKVSSTLWLIVIKYFLNKPQIWHIFNMAFGDESVCCNEVKKKLAKEYLLWLSKNKSLNDARNAYLLLNTNNSCDASLCKTMVNLENRQQIIDVSRLGSILH

Secondary structure (DSSP, 8-state):
--------HHHHHHHHHHHHHS---SSTTHHHHHHHHHHHHHHHH---HHHHHHHHHHHHHHHHT--TT-HHHHHHHHHHHHHHHHTT---HHHHHHHHHH--THHHHHHHHHHHHH-TT-HHHHHHHHHHHHHTT-HHHHHHHHHHTTTTS-HHHHHHHHHHHTTSTTHHHHHHHHHH-TTTS-HHHHHHHHHHHHHHHHHHS-HHHHHHHHHHHHHHSTT-HHHHHHHHHHHHHHHHHHHHHHHHH--

Organism: Acyrthosiphon pisum (NCBI:txid7029)

pLDDT: mean 87.17, std 10.83, range [37.16, 97.69]